Protein AF-0000000067173883 (afdb_homodimer)

Sequence (338 aa):
MTTASGGQRDAGARIRPVVLTHAADLFAERGPAATSLRDVAERSGVNAGLIFRHIGNKEALVAAVLDFLADELVTARGTDAPEEVIEAHVERSWKVIARALLDGYDVGALQHRFPVVEELVEAARQRHQDDHAARAATADAIALQLGWRLFGPFLRAATGLDDNHPPADMTTASGGQRDAGARIRPVVLTHAADLFAERGPAATSLRDVAERSGVNAGLIFRHIGNKEALVAAVLDFLADELVTARGTDAPEEVIEAHVERSWKVIARALLDGYDVGALQHRFPVVEELVEAARQRHQDDHAARAATADAIALQLGWRLFGPFLRAATGLDDNHPPAD

Organism: Mycolicibacterium smegmatis (strain ATCC 700084 / mc(2)155) (NCBI:txid246196)

Solvent-accessible surface area (backbone atoms only — not comparable to full-atom values): 17576 Å² total; per-residue (Å²): 126,68,62,60,56,53,51,52,50,49,51,34,63,65,44,44,63,53,41,38,53,44,36,43,52,46,21,40,65,63,12,52,83,74,46,50,65,60,55,36,15,65,75,48,76,44,57,46,68,55,45,39,73,60,61,32,56,70,68,44,42,53,22,51,31,48,35,51,44,46,49,50,45,52,48,35,65,74,65,69,48,55,65,69,56,45,49,51,46,49,51,48,42,54,39,29,51,50,31,31,40,66,62,66,48,58,55,39,77,48,33,86,60,42,63,68,50,44,52,48,30,57,56,31,41,77,75,32,93,44,64,68,55,11,25,49,50,42,35,50,53,50,20,28,52,51,12,39,70,65,42,33,62,41,37,28,45,44,47,60,67,44,82,79,65,69,73,79,125,127,68,62,62,57,52,48,51,49,48,52,33,63,65,44,44,63,54,40,38,53,44,38,42,51,45,21,39,64,63,14,52,83,74,48,49,66,60,55,36,14,64,74,46,74,43,57,45,67,56,45,38,73,60,60,34,56,71,68,45,42,53,22,50,28,49,35,49,44,45,49,52,43,51,49,33,64,73,65,68,48,54,65,70,56,46,50,50,46,49,53,46,40,53,40,29,50,51,31,31,40,67,61,67,47,59,56,37,78,48,34,85,59,41,64,68,50,43,52,47,30,56,57,32,39,75,76,30,92,44,64,68,57,11,26,51,50,42,34,49,52,50,18,29,51,51,13,39,71,66,42,34,61,42,37,28,45,43,48,58,67,42,83,78,63,69,74,79,125

Radius of gyration: 23.08 Å; Cα contacts (8 Å, |Δi|>4): 412; chains: 2; bounding box: 53×82×49 Å

Foldseek 3Di:
DVVVVVVLQVVLVVQLVLLLVQVLVVCLVQRLVPAALVNSCVRSVHDSVSCCVNQRHSLSSLLSSLQVLLVVLVVCVVVVHDPVSNVVSVSSNLSSVVRHVVVPHPNVVSHDDNPVLVVQLVVQVVVDVDSVVSNVVSVVVVVVVSCCVVCVVVVCVVVVVPVPDPPPD/DVVVVVVLQVVLVVQLVLLLVQVLVVCLVQRLVPAALVNSCVRSVHDSVSCCVNQRHSLSSLLSSLQVLLVVLVVCVVVVHDPVSNVVSVSSNLSSVVRHVVVPHPNVVSHDDNPVLVVQLVVQVVVDVDSVVSNVVSVVVVVVVSCCVVCVVVVCVVVVVPVPDPPPD

pLDDT: mean 91.28, std 13.85, range [33.22, 98.75]

Secondary structure (DSSP, 8-state):
--HHHHHHHHHHHHHHHHHHHHHHHHHHHH-STT--HHHHHHHHT--HHHHHHHT-SHHHHHHHHHHHHHHHHHHHHHTT--HHHHHHHHHHHHHHHHHHHHTT--HHHH----HHHHHHHHHHHTT-S-HHHHHHHHHHHHHHHHHHHHHHHHHHHHHT-STTS----/--HHHHHHHHHHHHHHHHHHHHHHHHHHHH-STT--HHHHHHHHT--HHHHHHHT-SHHHHHHHHHHHHHHHHHHHHHTT--HHHHHHHHHHHHHHHHHHHHTT--HHHH----HHHHHHHHHHHTT-S-HHHHHHHHHHHHHHHHHHHHHHHHHHHHHT-STTS----

Structure (mmCIF, N/CA/C/O backbone):
data_AF-0000000067173883-model_v1
#
loop_
_entity.id
_entity.type
_entity.pdbx_description
1 polymer 'HTH-type transcriptional regulator'
#
loop_
_atom_site.group_PDB
_atom_site.id
_atom_site.type_symbol
_atom_site.label_atom_id
_atom_site.label_alt_id
_atom_site.label_comp_id
_atom_site.label_asym_id
_atom_site.label_entity_id
_atom_site.label_seq_id
_atom_site.pdbx_PDB_ins_code
_atom_site.Cartn_x
_atom_site.Cartn_y
_atom_site.Cartn_z
_atom_site.occupancy
_atom_site.B_iso_or_equiv
_atom_site.auth_seq_id
_atom_site.auth_comp_id
_atom_site.auth_asym_id
_atom_site.auth_atom_id
_atom_site.pdbx_PDB_model_num
ATOM 1 N N . MET A 1 1 ? -22 40.406 12.883 1 43.41 1 MET A N 1
ATOM 2 C CA . MET A 1 1 ? -21.719 39.531 11.742 1 43.41 1 MET A CA 1
ATOM 3 C C . MET A 1 1 ? -20.391 38.812 11.93 1 43.41 1 MET A C 1
ATOM 5 O O . MET A 1 1 ? -20.109 37.844 11.219 1 43.41 1 MET A O 1
ATOM 9 N N . THR A 1 2 ? -19.391 39.312 12.641 1 52.44 2 THR A N 1
ATOM 10 C CA . THR A 1 2 ? -18.016 38.906 12.898 1 52.44 2 THR A CA 1
ATOM 11 C C . THR A 1 2 ? -17.969 37.75 13.898 1 52.44 2 THR A C 1
ATOM 13 O O . THR A 1 2 ? -16.984 37.031 13.969 1 52.44 2 THR A O 1
ATOM 16 N N . THR A 1 3 ? -19.016 37.75 14.773 1 51.59 3 THR A N 1
ATOM 17 C CA . THR A 1 3 ? -19.016 36.781 15.891 1 51.59 3 THR A CA 1
ATOM 18 C C . THR A 1 3 ? -19.188 35.375 15.383 1 51.59 3 THR A C 1
ATOM 20 O O . THR A 1 3 ? -18.734 34.406 16.016 1 51.59 3 THR A O 1
ATOM 23 N N . ALA A 1 4 ? -20.031 35.344 14.344 1 52.59 4 ALA A N 1
ATOM 24 C CA . ALA A 1 4 ? -20.297 34.031 13.75 1 52.59 4 ALA A CA 1
ATOM 25 C C . ALA A 1 4 ? -19.016 33.406 13.234 1 52.59 4 ALA A C 1
ATOM 27 O O . ALA A 1 4 ? -18.828 32.188 13.336 1 52.59 4 ALA A O 1
ATOM 28 N N . SER A 1 5 ? -18.156 34.219 12.742 1 58.28 5 SER A N 1
ATOM 29 C CA . SER A 1 5 ? -16.906 33.719 12.195 1 58.28 5 SER A CA 1
ATOM 30 C C . SER A 1 5 ? -16.016 33.125 13.289 1 58.28 5 SER A C 1
ATOM 32 O O . SER A 1 5 ? -15.367 32.125 13.078 1 58.28 5 SER A O 1
ATOM 34 N N . GLY A 1 6 ? -15.969 33.75 14.453 1 57.78 6 GLY A N 1
ATOM 35 C CA . GLY A 1 6 ? -15.188 33.281 15.586 1 57.78 6 GLY A CA 1
ATOM 36 C C . GLY A 1 6 ? -15.703 31.953 16.156 1 57.78 6 GLY A C 1
ATOM 37 O O . GLY A 1 6 ? -14.914 31.078 16.516 1 57.78 6 GLY A O 1
ATOM 38 N N . GLY A 1 7 ? -16.891 31.875 16.266 1 55.47 7 GLY A N 1
ATOM 39 C CA . GLY A 1 7 ? -17.531 30.672 16.781 1 55.47 7 GLY A CA 1
ATOM 40 C C . GLY A 1 7 ? -17.312 29.453 15.906 1 55.47 7 GLY A C 1
ATOM 41 O O . GLY A 1 7 ? -17.047 28.359 16.406 1 55.47 7 GLY A O 1
ATOM 42 N N . GLN A 1 8 ? -17.516 29.719 14.633 1 62.31 8 GLN A N 1
ATOM 43 C CA . GLN A 1 8 ? -17.297 28.641 13.68 1 62.31 8 GLN A CA 1
ATOM 44 C C . GLN A 1 8 ? -15.852 28.172 13.695 1 62.31 8 GLN A C 1
ATOM 46 O O . GLN A 1 8 ? -15.586 26.969 13.617 1 62.31 8 GLN A O 1
ATOM 51 N N . ARG A 1 9 ? -15.031 29.172 13.789 1 69.31 9 ARG A N 1
ATOM 52 C CA . ARG A 1 9 ? -13.609 28.828 13.867 1 69.31 9 ARG A CA 1
ATOM 53 C C . ARG A 1 9 ? -13.312 28.047 15.148 1 69.31 9 ARG A C 1
ATOM 55 O O . ARG A 1 9 ? -12.508 27.109 15.133 1 69.31 9 ARG A O 1
ATOM 62 N N . ASP A 1 10 ? -13.93 28.469 16.156 1 72.94 10 ASP A N 1
ATOM 63 C CA . ASP A 1 10 ? -13.734 27.812 17.438 1 72.94 10 ASP A CA 1
ATOM 64 C C . ASP A 1 10 ? -14.273 26.375 17.406 1 72.94 10 ASP A C 1
ATOM 66 O O . ASP A 1 10 ? -13.625 25.453 17.906 1 72.94 10 ASP A O 1
ATOM 70 N N . ALA A 1 11 ? -15.422 26.25 16.766 1 72.12 11 ALA A N 1
ATOM 71 C CA . ALA A 1 11 ? -16.016 24.922 16.656 1 72.12 11 ALA A CA 1
ATOM 72 C C . ALA A 1 11 ? -15.141 24 15.805 1 72.12 11 ALA A C 1
ATOM 74 O O . ALA A 1 11 ? -14.93 22.828 16.156 1 72.12 11 ALA A O 1
ATOM 75 N N . GLY A 1 12 ? -14.609 24.562 14.766 1 80.44 12 GLY A N 1
ATOM 76 C CA . GLY A 1 12 ? -13.688 23.828 13.922 1 80.44 12 GLY A CA 1
ATOM 77 C C . GLY A 1 12 ? -12.422 23.391 14.641 1 80.44 12 GLY A C 1
ATOM 78 O O . GLY A 1 12 ? -12 22.234 14.531 1 80.44 12 GLY A O 1
ATOM 79 N N . ALA A 1 13 ? -11.977 24.344 15.422 1 84.5 13 ALA A N 1
ATOM 80 C CA . ALA A 1 13 ? -10.758 24.078 16.188 1 84.5 13 ALA A CA 1
ATOM 81 C C . ALA A 1 13 ? -11 23.016 17.25 1 84.5 13 ALA A C 1
ATOM 83 O O . ALA A 1 13 ? -10.102 22.219 17.547 1 84.5 13 ALA A O 1
ATOM 84 N N . ARG A 1 14 ? -12.18 22.922 17.734 1 84.5 14 ARG A N 1
ATOM 85 C CA . ARG A 1 14 ? -12.516 21.984 18.797 1 84.5 14 ARG A CA 1
ATOM 86 C C . ARG A 1 14 ? -12.672 20.562 18.234 1 84.5 14 ARG A C 1
ATOM 88 O O . ARG A 1 14 ? -12.219 19.594 18.859 1 84.5 14 ARG A O 1
ATOM 95 N N . ILE A 1 15 ? -13.211 20.516 17.047 1 89.62 15 ILE A N 1
ATOM 96 C CA . ILE A 1 15 ? -13.562 19.156 16.609 1 89.62 15 ILE A CA 1
ATOM 97 C C . ILE A 1 15 ? -12.43 18.578 15.766 1 89.62 15 ILE A C 1
ATOM 99 O O . ILE A 1 15 ? -12.328 17.359 15.594 1 89.62 15 ILE A O 1
ATOM 103 N N . ARG A 1 16 ? -11.578 19.328 15.195 1 93.81 16 ARG A N 1
ATOM 104 C CA . ARG A 1 16 ? -10.594 18.906 14.203 1 93.81 16 ARG A CA 1
ATOM 105 C C . ARG A 1 16 ? -9.688 17.812 14.758 1 93.81 16 ARG A C 1
ATOM 107 O O . ARG A 1 16 ? -9.508 16.766 14.125 1 93.81 16 ARG A O 1
ATOM 114 N N . PRO A 1 17 ? -9.156 17.984 16 1 93.62 17 PRO A N 1
ATOM 115 C CA . PRO A 1 17 ? -8.25 16.953 16.484 1 93.62 17 PRO A CA 1
ATOM 116 C C . PRO A 1 17 ? -8.93 15.586 16.625 1 93.62 17 PRO A C 1
ATOM 118 O O . PRO A 1 17 ? -8.352 14.562 16.234 1 93.62 17 PRO A O 1
ATOM 121 N N . VAL A 1 18 ? -10.125 15.594 17.078 1 95.62 18 VAL A N 1
ATOM 122 C CA . VAL A 1 18 ? -10.844 14.344 17.312 1 95.62 18 VAL A CA 1
ATOM 123 C C . VAL A 1 18 ? -11.203 13.711 15.961 1 95.62 18 VAL A C 1
ATOM 125 O O . VAL A 1 18 ? -11.031 12.5 15.773 1 95.62 18 VAL A O 1
ATOM 128 N N . VAL A 1 19 ? -11.656 14.492 15.039 1 97.69 19 VAL A N 1
ATOM 129 C CA . VAL A 1 19 ? -12.07 14.008 13.727 1 97.69 19 VAL A CA 1
ATOM 130 C C . VAL A 1 19 ? -10.859 13.484 12.961 1 97.69 19 VAL A C 1
ATOM 132 O O . VAL A 1 19 ? -10.906 12.391 12.398 1 97.69 19 VAL A O 1
ATOM 135 N N . LEU A 1 20 ? -9.781 14.227 13.023 1 98.31 20 LEU A N 1
ATOM 136 C CA . LEU A 1 20 ? -8.602 13.852 12.258 1 98.31 20 LEU A CA 1
ATOM 137 C C . LEU A 1 20 ? -7.957 12.594 12.82 1 98.31 20 LEU A C 1
ATOM 139 O O . LEU A 1 20 ? -7.449 11.758 12.07 1 98.31 20 LEU A O 1
ATOM 143 N N . THR A 1 21 ? -7.996 12.445 14.148 1 97.94 21 THR A N 1
ATOM 144 C CA . THR A 1 21 ? -7.465 11.242 14.781 1 97.94 21 THR A CA 1
ATOM 145 C C . THR A 1 21 ? -8.242 10.016 14.336 1 97.94 21 THR A C 1
ATOM 147 O O . THR A 1 21 ? -7.652 9.016 13.906 1 97.94 21 THR A O 1
ATOM 150 N N . HIS A 1 22 ? -9.531 10.086 14.352 1 98.38 22 HIS A N 1
ATOM 151 C CA . HIS A 1 22 ? -10.367 8.945 13.992 1 98.38 22 HIS A CA 1
ATOM 152 C C . HIS A 1 22 ? -10.328 8.688 12.492 1 98.38 22 HIS A C 1
ATOM 154 O O . HIS A 1 22 ? -10.352 7.535 12.055 1 98.38 22 HIS A O 1
ATOM 160 N N . ALA A 1 23 ? -10.312 9.758 11.711 1 98.75 23 ALA A N 1
ATOM 161 C CA . ALA A 1 23 ? -10.172 9.594 10.266 1 98.75 23 ALA A CA 1
ATOM 162 C C . ALA A 1 23 ? -8.867 8.883 9.922 1 98.75 23 ALA A C 1
ATOM 164 O O . ALA A 1 23 ? -8.844 7.98 9.078 1 98.75 23 ALA A O 1
ATOM 165 N N . ALA A 1 24 ? -7.789 9.312 10.617 1 98.69 24 ALA A N 1
ATOM 166 C CA . ALA A 1 24 ? -6.488 8.68 10.398 1 98.69 24 ALA A CA 1
ATOM 167 C C . ALA A 1 24 ? -6.547 7.184 10.695 1 98.69 24 ALA A C 1
ATOM 169 O O . ALA A 1 24 ? -6 6.371 9.945 1 98.69 24 ALA A O 1
ATOM 170 N N . ASP A 1 25 ? -7.219 6.863 11.758 1 98.5 25 ASP A N 1
ATOM 171 C CA . ASP A 1 25 ? -7.359 5.461 12.141 1 98.5 25 ASP A CA 1
ATOM 172 C C . ASP A 1 25 ? -8.125 4.676 11.07 1 98.5 25 ASP A C 1
ATOM 174 O O . ASP A 1 25 ? -7.707 3.582 10.68 1 98.5 25 ASP A O 1
ATOM 178 N N . LEU A 1 26 ? -9.18 5.246 10.594 1 98.56 26 LEU A N 1
ATOM 179 C CA . LEU A 1 26 ? -10 4.598 9.578 1 98.56 26 LEU A CA 1
ATOM 180 C C . LEU A 1 26 ? -9.242 4.484 8.258 1 98.56 26 LEU A C 1
ATOM 182 O O . LEU A 1 26 ? -9.289 3.445 7.598 1 98.56 26 LEU A O 1
ATOM 186 N N . PHE A 1 27 ? -8.531 5.574 7.887 1 98.75 27 PHE A N 1
ATOM 187 C CA . PHE A 1 27 ? -7.75 5.562 6.656 1 98.75 27 PHE A CA 1
ATOM 188 C C . PHE A 1 27 ? -6.633 4.527 6.734 1 98.75 27 PHE A C 1
ATOM 190 O O . PHE A 1 27 ? -6.316 3.875 5.738 1 98.75 27 PHE A O 1
ATOM 197 N N . ALA A 1 28 ? -6.047 4.375 7.934 1 98.56 28 ALA A N 1
ATOM 198 C CA . ALA A 1 28 ? -4.988 3.383 8.109 1 98.56 28 ALA A CA 1
ATOM 199 C C . ALA A 1 28 ? -5.551 1.965 8.016 1 98.56 28 ALA A C 1
ATOM 201 O O . ALA A 1 28 ? -4.883 1.059 7.516 1 98.56 28 ALA A O 1
ATOM 202 N N . GLU A 1 29 ? -6.75 1.799 8.43 1 97.38 29 GLU A N 1
ATOM 203 C CA . GLU A 1 29 ? -7.371 0.481 8.5 1 97.38 29 GLU A CA 1
ATOM 204 C C . GLU A 1 29 ? -7.891 0.044 7.133 1 97.38 29 GLU A C 1
ATOM 206 O O . GLU A 1 29 ? -7.633 -1.079 6.695 1 97.38 29 GLU A O 1
ATOM 211 N N . ARG A 1 30 ? -8.57 0.949 6.391 1 96.69 30 ARG A N 1
ATOM 212 C CA . ARG A 1 30 ? -9.258 0.447 5.207 1 96.69 30 ARG A CA 1
ATOM 213 C C . ARG A 1 30 ? -9.055 1.382 4.02 1 96.69 30 ARG A C 1
ATOM 215 O O . ARG A 1 30 ? -9.453 1.062 2.895 1 96.69 30 ARG A O 1
ATOM 222 N N . GLY A 1 31 ? -8.344 2.496 4.246 1 98.38 31 GLY A N 1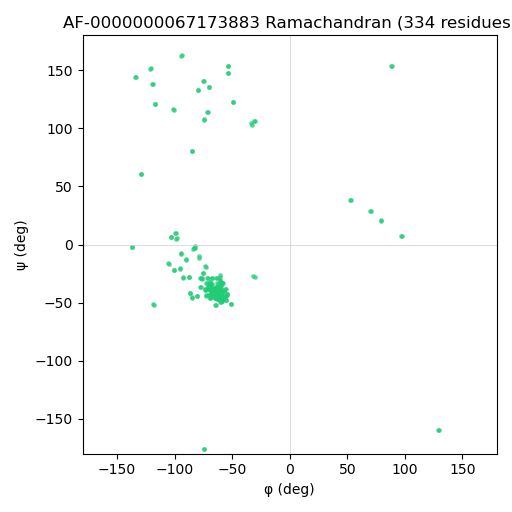
ATOM 223 C CA . GLY A 1 31 ? -8.094 3.424 3.152 1 98.38 31 GLY A CA 1
ATOM 224 C C . GLY A 1 31 ? -9.188 4.465 2.994 1 98.38 31 GLY A C 1
ATOM 225 O O . GLY A 1 31 ? -10.328 4.246 3.41 1 98.38 31 GLY A O 1
ATOM 226 N N . PRO A 1 32 ? -8.883 5.629 2.455 1 98.5 32 PRO A N 1
ATOM 227 C CA . PRO A 1 32 ? -9.867 6.691 2.264 1 98.5 32 PRO A CA 1
ATOM 228 C C . PRO A 1 32 ? -11.023 6.27 1.361 1 98.5 32 PRO A C 1
ATOM 230 O O . PRO A 1 32 ? -12.172 6.668 1.59 1 98.5 32 PRO A O 1
ATOM 233 N N . ALA A 1 33 ? -10.711 5.516 0.336 1 97.62 33 ALA A N 1
ATOM 234 C CA . ALA A 1 33 ? -11.758 5.125 -0.605 1 97.62 33 ALA A CA 1
ATOM 235 C C . ALA A 1 33 ? -12.844 4.316 0.09 1 97.62 33 ALA A C 1
ATOM 237 O O . ALA A 1 33 ? -14.023 4.43 -0.25 1 97.62 33 ALA A O 1
ATOM 238 N N . ALA A 1 34 ? -12.484 3.594 1.102 1 97.44 34 ALA A N 1
ATOM 239 C CA . ALA A 1 34 ? -13.422 2.715 1.792 1 97.44 34 ALA A CA 1
ATOM 240 C C . ALA A 1 34 ? -13.969 3.375 3.057 1 97.44 34 ALA A C 1
ATOM 242 O O . ALA A 1 34 ? -14.586 2.713 3.893 1 97.44 34 ALA A O 1
ATOM 243 N N . THR A 1 35 ? -13.625 4.602 3.283 1 98.06 35 THR A N 1
ATOM 244 C CA . THR A 1 35 ? -14.078 5.352 4.449 1 98.06 35 THR A CA 1
ATOM 245 C C . THR A 1 35 ? -14.922 6.551 4.031 1 98.06 35 THR A C 1
ATOM 247 O O . THR A 1 35 ? -14.453 7.422 3.295 1 98.06 35 THR A O 1
ATOM 250 N N . SER A 1 36 ? -16.125 6.613 4.477 1 97 36 SER A N 1
ATOM 251 C CA . SER A 1 36 ? -17 7.734 4.148 1 97 36 SER A CA 1
ATOM 252 C C . SER A 1 36 ? -16.938 8.812 5.223 1 97 36 SER A C 1
ATOM 254 O O . SER A 1 36 ? -16.453 8.57 6.328 1 97 36 SER A O 1
ATOM 256 N N . LEU A 1 37 ? -17.422 10.016 4.84 1 97.06 37 LEU A N 1
ATOM 257 C CA . LEU A 1 37 ? -17.547 11.062 5.848 1 97.06 37 LEU A CA 1
ATOM 258 C C . LEU A 1 37 ? -18.484 10.617 6.973 1 97.06 37 LEU A C 1
ATOM 260 O O . LEU A 1 37 ? -18.281 10.977 8.133 1 97.06 37 LEU A O 1
ATOM 264 N N . ARG A 1 38 ? -19.484 9.812 6.656 1 97.5 38 ARG A N 1
ATOM 265 C CA . ARG A 1 38 ? -20.391 9.273 7.656 1 97.5 38 ARG A CA 1
ATOM 266 C C . ARG A 1 38 ? -19.672 8.336 8.617 1 97.5 38 ARG A C 1
ATOM 268 O O . ARG A 1 38 ? -19.906 8.367 9.82 1 97.5 38 ARG A O 1
ATOM 275 N N . ASP A 1 39 ? -18.812 7.473 8.102 1 98.06 39 ASP A N 1
ATOM 276 C CA . ASP A 1 39 ? -18 6.59 8.938 1 98.06 39 ASP A CA 1
ATOM 277 C C . ASP A 1 39 ? -17.188 7.387 9.961 1 98.06 39 ASP A C 1
ATOM 279 O O . ASP A 1 39 ? -17.172 7.039 11.141 1 98.06 39 ASP A O 1
ATOM 283 N N . VAL A 1 40 ? -16.5 8.469 9.453 1 98.44 40 VAL A N 1
ATOM 284 C CA . VAL A 1 40 ? -15.656 9.297 10.305 1 98.44 40 VAL A CA 1
ATOM 285 C C . VAL A 1 40 ? -16.5 10 11.352 1 98.44 40 VAL A C 1
ATOM 287 O O . VAL A 1 40 ? -16.125 10.078 12.523 1 98.44 40 VAL A O 1
ATOM 290 N N . ALA A 1 41 ? -17.641 10.492 10.945 1 98.06 41 ALA A N 1
ATOM 291 C CA . ALA A 1 41 ? -18.578 11.172 11.852 1 98.06 41 ALA A CA 1
ATOM 292 C C . ALA A 1 41 ? -19.031 10.242 12.969 1 98.06 41 ALA A C 1
ATOM 294 O O . ALA A 1 41 ? -18.969 10.602 14.148 1 98.06 41 ALA A O 1
ATOM 295 N N . GLU A 1 42 ? -19.453 9.055 12.602 1 98.19 42 GLU A N 1
ATOM 296 C CA . GLU A 1 42 ? -19.922 8.07 13.57 1 98.19 42 GLU A CA 1
ATOM 297 C C . GLU A 1 42 ? -18.828 7.707 14.562 1 98.19 42 GLU A C 1
ATOM 299 O O . GLU A 1 42 ? -19.062 7.672 15.773 1 98.19 42 GLU A O 1
ATOM 304 N N . ARG A 1 43 ? -17.656 7.547 14.109 1 97.44 43 ARG A N 1
ATOM 305 C CA . ARG A 1 43 ? -16.547 7.148 14.961 1 97.44 43 ARG A CA 1
ATOM 306 C C . ARG A 1 43 ? -16.125 8.297 15.875 1 97.44 43 ARG A C 1
ATOM 308 O O . ARG A 1 43 ? -15.695 8.062 17.016 1 97.44 43 ARG A O 1
ATOM 315 N N . SER A 1 44 ? -16.266 9.508 15.359 1 97.31 44 SER A N 1
ATOM 316 C CA . SER A 1 44 ? -15.773 10.68 16.078 1 97.31 44 SER A CA 1
ATOM 317 C C . SER A 1 44 ? -16.859 11.25 17 1 97.31 44 SER A C 1
ATOM 319 O O . SER A 1 44 ? -16.578 12.125 17.828 1 97.31 44 SER A O 1
ATOM 321 N N . GLY A 1 45 ? -18.078 10.812 16.828 1 96.75 45 GLY A N 1
ATOM 322 C CA . GLY A 1 45 ? -19.188 11.398 17.578 1 96.75 45 GLY A CA 1
ATOM 323 C C . GLY A 1 45 ? -19.516 12.812 17.141 1 96.75 45 GLY A C 1
ATOM 324 O O . GLY A 1 45 ? -19.844 13.664 17.969 1 96.75 45 GLY A O 1
ATOM 325 N N . VAL A 1 46 ? -19.266 13.094 15.922 1 9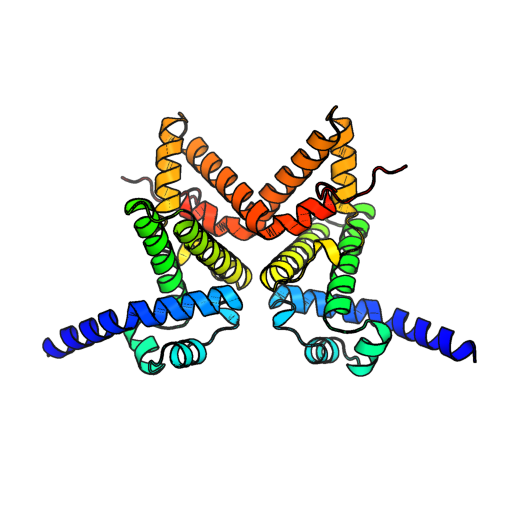5.06 46 VAL A N 1
ATOM 326 C CA . VAL A 1 46 ? -19.531 14.406 15.344 1 95.06 46 VAL A CA 1
ATOM 327 C C . VAL A 1 46 ? -20.5 14.281 14.172 1 95.06 46 VAL A C 1
ATOM 329 O O . VAL A 1 46 ? -20.578 13.227 13.531 1 95.06 46 VAL A O 1
ATOM 332 N N . ASN A 1 47 ? -21.203 15.312 13.969 1 93.5 47 ASN A N 1
ATOM 333 C CA . ASN A 1 47 ? -22.109 15.367 12.828 1 93.5 47 ASN A CA 1
ATOM 334 C C . ASN A 1 47 ? -21.359 15.469 11.508 1 93.5 47 ASN A C 1
ATOM 336 O O . ASN A 1 47 ? -20.422 16.266 11.391 1 93.5 47 ASN A O 1
ATOM 340 N N . ALA A 1 48 ? -21.828 14.656 10.523 1 95.12 48 ALA A N 1
ATOM 341 C CA . ALA A 1 48 ? -21.172 14.656 9.227 1 95.12 48 ALA A CA 1
ATOM 342 C C . ALA A 1 48 ? -21.25 16.031 8.578 1 95.12 48 ALA A C 1
ATOM 344 O O . ALA A 1 48 ? -20.312 16.453 7.879 1 95.12 48 ALA A O 1
ATOM 345 N N . GLY A 1 49 ? -22.297 16.656 8.766 1 95 49 GLY A N 1
ATOM 346 C CA . GLY A 1 49 ? -22.438 18 8.242 1 95 49 GLY A CA 1
ATOM 347 C C . GLY A 1 49 ? -21.438 18.984 8.82 1 95 49 GLY A C 1
ATOM 348 O O . GLY A 1 49 ? -20.938 19.859 8.109 1 95 49 GLY A O 1
ATOM 349 N N . LEU A 1 50 ? -21.141 18.859 10.039 1 93.88 50 LEU A N 1
ATOM 350 C CA . LEU A 1 50 ? -20.141 19.703 10.695 1 93.88 50 LEU A CA 1
ATOM 351 C C . LEU A 1 50 ? -18.75 19.438 10.148 1 93.88 50 LEU A C 1
ATOM 353 O O . LEU A 1 50 ? -17.953 20.359 9.969 1 93.88 50 LEU A O 1
ATOM 357 N N . ILE A 1 51 ? -18.469 18.141 9.867 1 95.94 51 ILE A N 1
ATOM 358 C CA . ILE A 1 51 ? -17.172 17.781 9.273 1 95.94 51 ILE A CA 1
ATOM 359 C C . ILE A 1 51 ? -17.031 18.453 7.91 1 95.94 51 ILE A C 1
ATOM 361 O O . ILE A 1 51 ? -16 19.062 7.609 1 95.94 51 ILE A O 1
ATOM 365 N N . PHE A 1 52 ? -18.094 18.328 7.152 1 95.38 52 PHE A N 1
ATOM 366 C CA . PHE A 1 52 ? -18.078 18.938 5.824 1 95.38 52 PHE A CA 1
ATOM 367 C C . PHE A 1 52 ? -17.859 20.438 5.918 1 95.38 52 PHE A C 1
ATOM 369 O O . PHE A 1 52 ? -17.078 21.016 5.156 1 95.38 52 PHE A O 1
ATOM 376 N N . ARG A 1 53 ? -18.484 21.078 6.867 1 94.81 53 ARG A N 1
ATOM 377 C CA . ARG A 1 53 ? -18.422 22.531 7.02 1 94.81 53 ARG A CA 1
ATOM 378 C C . ARG A 1 53 ? -17.047 22.969 7.488 1 94.81 53 ARG A C 1
ATOM 380 O O . ARG A 1 53 ? -16.5 23.953 6.984 1 94.81 53 ARG A O 1
ATOM 387 N N . HIS A 1 54 ? -16.453 22.219 8.352 1 95 54 HIS A N 1
ATOM 388 C CA . HIS A 1 54 ? -15.258 22.703 9.023 1 95 54 HIS A CA 1
ATOM 389 C C . HIS A 1 54 ? -14 22.109 8.398 1 95 54 HIS A C 1
ATOM 391 O O . HIS A 1 54 ? -12.906 22.672 8.547 1 95 54 HIS A O 1
ATOM 397 N N . ILE A 1 55 ? -14.094 21.031 7.746 1 96.19 55 ILE A N 1
ATOM 398 C CA . ILE A 1 55 ? -12.938 20.375 7.141 1 96.19 55 ILE A CA 1
ATOM 399 C C . ILE A 1 55 ? -13.125 20.297 5.629 1 96.19 55 ILE A C 1
ATOM 401 O O . ILE A 1 55 ? -12.258 20.75 4.871 1 96.19 55 ILE A O 1
ATOM 405 N N . GLY A 1 56 ? -14.25 19.797 5.18 1 96.19 56 GLY A N 1
ATOM 406 C CA . GLY A 1 56 ? -14.539 19.781 3.756 1 96.19 56 GLY A CA 1
ATOM 407 C C . GLY A 1 56 ? -14.953 18.422 3.238 1 96.19 56 GLY A C 1
ATOM 408 O O . GLY A 1 56 ? -15.516 17.609 3.982 1 96.19 56 GLY A O 1
ATOM 409 N N . ASN A 1 57 ? -14.812 18.281 1.961 1 96.81 57 ASN A N 1
ATOM 410 C CA . ASN A 1 57 ? -15.141 17.016 1.313 1 96.81 57 ASN A CA 1
ATOM 411 C C . ASN A 1 57 ? -14.086 15.953 1.597 1 96.81 57 ASN A C 1
ATOM 413 O O . ASN A 1 57 ? -13.18 16.172 2.406 1 96.81 57 ASN A O 1
ATOM 417 N N . LYS A 1 58 ? -14.211 14.82 1.021 1 97.56 58 LYS A N 1
ATOM 418 C CA . LYS A 1 58 ? -13.32 13.688 1.268 1 97.56 58 LYS A CA 1
ATOM 419 C C . LYS A 1 58 ? -11.867 14.055 0.972 1 97.56 58 LYS A C 1
ATOM 421 O O . LYS A 1 58 ? -10.969 13.75 1.759 1 97.56 58 LYS A O 1
ATOM 426 N N . GLU A 1 59 ? -11.648 14.711 -0.114 1 97.88 59 GLU A N 1
ATOM 427 C CA . GLU A 1 59 ? -10.289 15.078 -0.504 1 97.88 59 GLU A CA 1
ATOM 428 C C . GLU A 1 59 ? -9.664 16.031 0.506 1 97.88 59 GLU A C 1
ATOM 430 O O . GLU A 1 59 ? -8.5 15.883 0.87 1 97.88 59 GLU A O 1
ATOM 435 N N . ALA A 1 60 ? -10.406 17 0.94 1 97.69 60 ALA A N 1
ATOM 436 C CA . ALA A 1 60 ? -9.938 17.922 1.96 1 97.69 60 ALA A CA 1
ATOM 437 C C . ALA A 1 60 ? -9.633 17.203 3.268 1 97.69 60 ALA A C 1
ATOM 439 O O . ALA A 1 60 ? -8.672 17.547 3.961 1 97.69 60 ALA A O 1
ATOM 440 N N . LEU A 1 61 ? -10.477 16.25 3.584 1 98.19 61 LEU A N 1
ATOM 441 C CA . LEU A 1 61 ? -10.25 15.469 4.797 1 98.19 61 LEU A CA 1
ATOM 442 C C . LEU A 1 61 ? -8.961 14.656 4.688 1 98.19 61 LEU A C 1
ATOM 444 O O . LEU A 1 61 ? -8.18 14.586 5.641 1 98.19 61 LEU A O 1
ATOM 448 N N . VAL A 1 62 ? -8.734 14.055 3.553 1 98.69 62 VAL A N 1
ATOM 449 C CA . VAL A 1 62 ? -7.504 13.289 3.34 1 98.69 62 VAL A CA 1
ATOM 450 C C . VAL A 1 62 ? -6.293 14.203 3.502 1 98.69 62 VAL A C 1
ATOM 452 O O . VAL A 1 62 ? -5.34 13.867 4.207 1 98.69 62 VAL A O 1
ATOM 455 N N . ALA A 1 63 ? -6.359 15.391 2.906 1 98.5 63 ALA A N 1
ATOM 456 C CA . ALA A 1 63 ? -5.27 16.359 3.016 1 98.5 63 ALA A CA 1
ATOM 457 C C . ALA A 1 63 ? -5.02 16.734 4.469 1 98.5 63 ALA A C 1
ATOM 459 O O . ALA A 1 63 ? -3.875 16.766 4.926 1 98.5 63 ALA A O 1
ATOM 460 N N . ALA A 1 64 ? -6.086 17.016 5.164 1 97.94 64 ALA A N 1
ATOM 461 C CA . ALA A 1 64 ? -5.988 17.422 6.562 1 97.94 64 ALA A CA 1
ATOM 462 C C . ALA A 1 64 ? -5.383 16.312 7.414 1 97.94 64 ALA A C 1
ATOM 464 O O . ALA A 1 64 ? -4.582 16.578 8.312 1 97.94 64 ALA A O 1
ATOM 465 N N . VAL A 1 65 ? -5.773 15.07 7.137 1 98.56 65 VAL A N 1
ATOM 466 C CA . VAL A 1 65 ? -5.25 13.93 7.887 1 98.56 65 VAL A CA 1
ATOM 467 C C . VAL A 1 65 ? -3.756 13.781 7.617 1 98.56 65 VAL A C 1
ATOM 469 O O . VAL A 1 65 ? -2.975 13.539 8.539 1 98.56 65 VAL A O 1
ATOM 472 N N . LEU A 1 66 ? -3.363 13.922 6.371 1 98.38 66 LEU A N 1
ATOM 473 C CA . LEU A 1 66 ? -1.953 13.805 6.016 1 98.38 66 LEU A CA 1
ATOM 474 C C . LEU A 1 66 ? -1.119 14.852 6.746 1 98.38 66 LEU A C 1
ATOM 476 O O . LEU A 1 66 ? -0.075 14.531 7.316 1 98.38 66 LEU A O 1
ATOM 480 N N . ASP A 1 67 ? -1.574 16.078 6.793 1 97.62 67 ASP A N 1
ATOM 481 C CA . ASP A 1 67 ? -0.875 17.141 7.496 1 97.62 67 ASP A CA 1
ATOM 482 C C . ASP A 1 67 ? -0.858 16.891 9 1 97.62 67 ASP A C 1
ATOM 484 O O . ASP A 1 67 ? 0.159 17.109 9.664 1 97.62 67 ASP A O 1
ATOM 488 N N . PHE A 1 68 ? -1.98 16.453 9.484 1 97.38 68 PHE A N 1
ATOM 489 C CA . PHE A 1 68 ? -2.123 16.156 10.898 1 97.38 68 PHE A CA 1
ATOM 490 C C . PHE A 1 68 ? -1.107 15.102 11.336 1 97.38 68 PHE A C 1
ATOM 492 O O . PHE A 1 68 ? -0.428 15.266 12.352 1 97.38 68 PHE A O 1
ATOM 499 N N . LEU A 1 69 ? -0.948 14.055 10.594 1 97.69 69 LEU A N 1
ATOM 500 C CA . LEU A 1 69 ? -0.03 12.969 10.914 1 97.69 69 LEU A CA 1
ATOM 501 C C . LEU A 1 69 ? 1.418 13.438 10.836 1 97.69 69 LEU A C 1
ATOM 503 O O . LEU A 1 69 ? 2.248 13.031 11.656 1 97.69 69 LEU A O 1
ATOM 507 N N . ALA A 1 70 ? 1.721 14.266 9.828 1 96.69 70 ALA A N 1
ATOM 508 C CA . ALA A 1 70 ? 3.062 14.836 9.734 1 96.69 70 ALA A CA 1
ATOM 509 C C . ALA A 1 70 ? 3.402 15.656 10.977 1 96.69 70 ALA A C 1
ATOM 511 O O . ALA A 1 70 ? 4.496 15.523 11.531 1 96.69 70 ALA A O 1
ATOM 512 N N . ASP A 1 71 ? 2.443 16.391 11.438 1 95.12 71 ASP A N 1
ATOM 513 C CA . ASP A 1 71 ? 2.625 17.219 12.625 1 95.12 71 ASP A CA 1
ATOM 514 C C . ASP A 1 71 ? 2.811 16.359 13.875 1 95.12 71 ASP A C 1
ATOM 516 O O . ASP A 1 71 ? 3.627 16.688 14.734 1 95.12 71 ASP A O 1
ATOM 520 N N . GLU A 1 72 ? 2.027 15.328 13.93 1 94.88 72 GLU A N 1
ATOM 521 C CA . GLU A 1 72 ? 2.143 14.422 15.07 1 94.88 72 GLU A CA 1
ATOM 522 C C . GLU A 1 72 ? 3.539 13.812 15.156 1 94.88 72 GLU A C 1
ATOM 524 O O . GLU A 1 72 ? 4.102 13.68 16.234 1 94.88 72 GLU A O 1
ATOM 529 N N . LEU A 1 73 ? 4.051 13.492 14.039 1 94.62 73 LEU A N 1
ATOM 530 C CA . LEU A 1 73 ? 5.371 12.867 14 1 94.62 73 LEU A CA 1
ATOM 531 C C . LEU A 1 73 ? 6.453 13.852 14.422 1 94.62 73 LEU A C 1
ATOM 533 O O . LEU A 1 73 ? 7.352 13.508 15.188 1 94.62 73 LEU A O 1
ATOM 537 N N . VAL A 1 74 ? 6.363 15.062 13.945 1 93.25 74 VAL A N 1
ATOM 538 C CA . VAL A 1 74 ? 7.324 16.109 14.305 1 93.25 74 VAL A CA 1
ATOM 539 C C . VAL A 1 74 ? 7.262 16.375 15.805 1 93.25 74 VAL A C 1
ATOM 541 O O . VAL A 1 74 ? 8.297 16.484 16.469 1 93.25 74 VAL A O 1
ATOM 544 N N . THR A 1 75 ? 6.051 16.422 16.312 1 94.19 75 THR A N 1
ATOM 545 C CA . THR A 1 75 ? 5.852 16.703 17.719 1 94.19 75 THR A CA 1
ATOM 546 C C . THR A 1 75 ? 6.441 15.578 18.578 1 94.19 75 THR A C 1
ATOM 548 O O . THR A 1 75 ? 7.141 15.844 19.562 1 94.19 75 THR A O 1
ATOM 551 N N . ALA A 1 76 ? 6.176 14.359 18.203 1 94.31 76 ALA A N 1
ATOM 552 C CA . ALA A 1 76 ? 6.676 13.211 18.953 1 94.31 76 ALA A CA 1
ATOM 553 C C . ALA A 1 76 ? 8.203 13.18 18.953 1 94.31 76 ALA A C 1
ATOM 555 O O . ALA A 1 76 ? 8.828 12.906 19.984 1 94.31 76 ALA A O 1
ATOM 556 N N . ARG A 1 77 ? 8.789 13.484 17.844 1 90.88 77 ARG A N 1
ATOM 557 C CA . ARG A 1 77 ? 10.25 13.484 17.719 1 90.88 77 ARG A CA 1
ATOM 558 C C . ARG A 1 77 ? 10.867 14.641 18.484 1 90.88 77 ARG A C 1
ATOM 560 O O . ARG A 1 77 ? 11.938 14.5 19.078 1 90.88 77 ARG A O 1
ATOM 567 N N . GLY A 1 78 ? 10.18 15.766 18.484 1 90.31 78 GLY A N 1
ATOM 568 C CA . GLY A 1 78 ? 10.68 16.969 19.141 1 90.31 78 GLY A CA 1
ATOM 569 C C . GLY A 1 78 ? 10.555 16.906 20.656 1 90.31 78 GLY A C 1
ATOM 570 O O . GLY A 1 78 ? 11.242 17.641 21.359 1 90.31 78 GLY A O 1
ATOM 571 N N . THR A 1 79 ? 9.641 16.125 21.203 1 90.88 79 THR A N 1
ATOM 572 C CA . THR A 1 79 ? 9.414 16.047 22.641 1 90.88 79 THR A CA 1
ATOM 573 C C . THR A 1 79 ? 10.109 14.828 23.234 1 90.88 79 THR A C 1
ATOM 575 O O . THR A 1 79 ? 9.914 14.5 24.406 1 90.88 79 THR A O 1
ATOM 578 N N . ASP A 1 80 ? 10.953 14.125 22.531 1 89.44 80 ASP A N 1
ATOM 579 C CA . ASP A 1 80 ? 11.688 12.93 22.938 1 89.44 80 ASP A CA 1
ATOM 580 C C . ASP A 1 80 ? 10.75 11.867 23.5 1 89.44 80 ASP A C 1
ATOM 582 O O . ASP A 1 80 ? 10.969 11.359 24.594 1 89.44 80 ASP A O 1
ATOM 586 N N . ALA A 1 81 ? 9.578 11.797 22.828 1 94 81 ALA A N 1
ATOM 587 C CA . ALA A 1 81 ? 8.656 10.719 23.188 1 94 81 ALA A CA 1
ATOM 588 C C . ALA A 1 81 ? 9.344 9.359 23.125 1 94 81 ALA A C 1
ATOM 590 O O . ALA A 1 81 ? 10.352 9.195 22.438 1 94 81 ALA A O 1
ATOM 591 N N . PRO A 1 82 ? 8.828 8.438 23.906 1 96.5 82 PRO A N 1
ATOM 592 C CA . PRO A 1 82 ? 9.375 7.078 23.812 1 96.5 82 PRO A CA 1
ATOM 593 C C . PRO A 1 82 ? 9.375 6.527 22.391 1 96.5 82 PRO A C 1
ATOM 595 O O . PRO A 1 82 ? 8.492 6.867 21.609 1 96.5 82 PRO A O 1
ATOM 598 N N . GLU A 1 83 ? 10.305 5.742 22.109 1 95.75 83 GLU A N 1
ATOM 599 C CA . GLU A 1 83 ? 10.477 5.176 20.766 1 95.75 83 GLU A CA 1
ATOM 600 C C . GLU A 1 83 ? 9.219 4.449 20.312 1 95.75 83 GLU A C 1
ATOM 602 O O . GLU A 1 83 ? 8.859 4.512 19.125 1 95.75 83 GLU A O 1
ATOM 607 N N . GLU A 1 84 ? 8.586 3.781 21.219 1 96.25 84 GLU A N 1
ATOM 608 C CA . GLU A 1 84 ? 7.379 3.029 20.875 1 96.25 84 GLU A CA 1
ATOM 609 C C . GLU A 1 84 ? 6.27 3.957 20.391 1 96.25 84 GLU A C 1
ATOM 611 O O . GLU A 1 84 ? 5.488 3.588 19.516 1 96.25 84 GLU A O 1
ATOM 616 N N . VAL A 1 85 ? 6.262 5.137 20.969 1 95.69 85 VAL A N 1
ATOM 617 C CA . VAL A 1 85 ? 5.258 6.125 20.578 1 95.69 85 VAL A CA 1
ATOM 618 C C . VAL A 1 85 ? 5.582 6.684 19.203 1 95.69 85 VAL A C 1
ATOM 620 O O . VAL A 1 85 ? 4.695 6.801 18.344 1 95.69 85 VAL A O 1
ATOM 623 N N . ILE A 1 86 ? 6.812 6.98 18.984 1 96 86 ILE A N 1
ATOM 624 C CA . ILE A 1 86 ? 7.254 7.496 17.688 1 96 86 ILE A CA 1
ATOM 625 C C . ILE A 1 86 ? 6.973 6.461 16.594 1 96 86 ILE A C 1
ATOM 627 O O . ILE A 1 86 ? 6.43 6.793 15.539 1 96 86 ILE A O 1
ATOM 631 N N . GLU A 1 87 ? 7.27 5.207 16.922 1 96.75 87 GLU A N 1
ATOM 632 C CA . GLU A 1 87 ? 7.062 4.133 15.953 1 96.75 87 GLU A CA 1
ATOM 633 C C . GLU A 1 87 ? 5.578 3.961 15.633 1 96.75 87 GLU A C 1
ATOM 635 O O . GLU A 1 87 ? 5.215 3.682 14.492 1 96.75 87 GLU A O 1
ATOM 640 N N . ALA A 1 88 ? 4.777 4.121 16.609 1 96.56 88 ALA A N 1
ATOM 641 C CA . ALA A 1 88 ? 3.338 4.023 16.375 1 96.56 88 ALA A CA 1
ATOM 642 C C . ALA A 1 88 ? 2.857 5.113 15.43 1 96.56 88 ALA A C 1
ATOM 644 O O . ALA A 1 88 ? 2.004 4.871 14.57 1 96.56 88 ALA A O 1
ATOM 645 N N . HIS A 1 89 ? 3.396 6.324 15.609 1 96.25 89 HIS A N 1
ATOM 646 C CA . HIS A 1 89 ? 3.055 7.43 14.719 1 96.25 89 HIS A CA 1
ATOM 647 C C . HIS A 1 89 ? 3.58 7.184 13.305 1 96.25 89 HIS A C 1
ATOM 649 O O . HIS A 1 89 ? 2.895 7.48 12.328 1 96.25 89 HIS A O 1
ATOM 655 N N . VAL A 1 90 ? 4.742 6.621 13.203 1 96.62 90 VAL A N 1
ATOM 656 C CA . VAL A 1 90 ? 5.328 6.293 11.914 1 96.62 90 VAL A CA 1
ATOM 657 C C . VAL A 1 90 ? 4.473 5.242 11.203 1 96.62 90 VAL A C 1
ATOM 659 O O . VAL A 1 90 ? 4.125 5.402 10.031 1 96.62 90 VAL A O 1
ATOM 662 N N . GLU A 1 91 ? 4.086 4.266 11.969 1 97.62 91 GLU A N 1
ATOM 663 C CA . GLU A 1 91 ? 3.291 3.17 11.414 1 97.62 91 GLU A CA 1
ATOM 664 C C . GLU A 1 91 ? 1.954 3.674 10.883 1 97.62 91 GLU A C 1
ATOM 666 O O . GLU A 1 91 ? 1.555 3.326 9.766 1 97.62 91 GLU A O 1
ATOM 671 N N . ARG A 1 92 ? 1.336 4.453 11.617 1 97.44 92 ARG A N 1
ATOM 672 C CA . ARG A 1 92 ? 0.056 5.016 11.195 1 97.44 92 ARG A CA 1
ATOM 673 C C . ARG A 1 92 ? 0.221 5.895 9.961 1 97.44 92 ARG A C 1
ATOM 675 O O . ARG A 1 92 ? -0.575 5.812 9.023 1 97.44 92 ARG A O 1
ATOM 682 N N . SER A 1 93 ? 1.244 6.676 10 1 97.81 93 SER A N 1
ATOM 683 C CA . SER A 1 93 ? 1.473 7.652 8.938 1 97.81 93 SER A CA 1
ATOM 684 C C . SER A 1 93 ? 1.734 6.965 7.602 1 97.81 93 SER A C 1
ATOM 686 O O . SER A 1 93 ? 1.068 7.258 6.605 1 97.81 93 SER A O 1
ATOM 688 N N . TRP A 1 94 ? 2.693 6.008 7.582 1 97.69 94 TRP A N 1
ATOM 689 C CA . TRP A 1 94 ? 3.033 5.438 6.281 1 97.69 94 TRP A CA 1
ATOM 690 C C . TRP A 1 94 ? 1.911 4.543 5.766 1 97.69 94 TRP A C 1
ATOM 692 O O . TRP A 1 94 ? 1.706 4.426 4.555 1 97.69 94 TRP A O 1
ATOM 702 N N . LYS A 1 95 ? 1.116 3.92 6.695 1 98.69 95 LYS A N 1
ATOM 703 C CA . LYS A 1 95 ? -0.029 3.129 6.254 1 98.69 95 LYS A CA 1
ATOM 704 C C . LYS A 1 95 ? -1.074 4.008 5.57 1 98.69 95 LYS A C 1
ATOM 706 O O . LYS A 1 95 ? -1.626 3.633 4.535 1 98.69 95 LYS A O 1
ATOM 711 N N . VAL A 1 96 ? -1.359 5.176 6.164 1 98.75 96 VAL A N 1
ATOM 712 C CA . VAL A 1 96 ? -2.328 6.09 5.57 1 98.75 96 VAL A CA 1
ATOM 713 C C . VAL A 1 96 ? -1.823 6.566 4.211 1 98.75 96 VAL A C 1
ATOM 715 O O . VAL A 1 96 ? -2.586 6.621 3.242 1 98.75 96 VAL A O 1
ATOM 718 N N . ILE A 1 97 ? -0.532 6.859 4.145 1 98.62 97 ILE A N 1
ATOM 719 C CA . ILE A 1 97 ? 0.05 7.328 2.891 1 98.62 97 ILE A CA 1
ATOM 720 C C . ILE A 1 97 ? -0.041 6.223 1.839 1 98.62 97 ILE A C 1
ATOM 722 O O . ILE A 1 97 ? -0.472 6.469 0.709 1 98.62 97 ILE A O 1
ATOM 726 N N . ALA A 1 98 ? 0.315 5.016 2.205 1 98.75 98 ALA A N 1
ATOM 727 C CA . ALA A 1 98 ? 0.263 3.877 1.29 1 98.75 98 ALA A CA 1
ATOM 728 C C . ALA A 1 98 ? -1.152 3.662 0.761 1 98.75 98 ALA A C 1
ATOM 730 O O . ALA A 1 98 ? -1.356 3.531 -0.448 1 98.75 98 ALA A O 1
ATOM 731 N N . ARG A 1 99 ? -2.064 3.656 1.688 1 98.75 99 ARG A N 1
ATOM 732 C CA . ARG A 1 99 ? -3.449 3.391 1.312 1 98.75 99 ARG A CA 1
ATOM 733 C C . ARG A 1 99 ? -4.012 4.523 0.458 1 98.75 99 ARG A C 1
ATOM 735 O O . ARG A 1 99 ? -4.75 4.281 -0.497 1 98.75 99 ARG A O 1
ATOM 742 N N . ALA A 1 100 ? -3.713 5.762 0.796 1 98.69 100 ALA A N 1
ATOM 743 C CA . ALA A 1 100 ? -4.168 6.898 -0 1 98.69 100 ALA A CA 1
ATOM 744 C C . ALA A 1 100 ? -3.627 6.82 -1.425 1 98.69 100 ALA A C 1
ATOM 746 O O . ALA A 1 100 ? -4.363 7.055 -2.389 1 98.69 100 ALA A O 1
ATOM 747 N N . LEU A 1 101 ? -2.375 6.457 -1.562 1 98.62 101 LEU A N 1
ATOM 748 C CA . LEU A 1 101 ? -1.758 6.344 -2.879 1 98.62 101 LEU A CA 1
ATOM 749 C C . LEU A 1 101 ? -2.387 5.207 -3.678 1 98.62 101 LEU A C 1
ATOM 751 O O . LEU A 1 101 ? -2.688 5.367 -4.863 1 98.62 101 LEU A O 1
ATOM 755 N N . LEU A 1 102 ? -2.592 4.102 -3.002 1 98.44 102 LEU A N 1
ATOM 756 C CA . LEU A 1 102 ? -3.217 2.963 -3.664 1 98.44 102 LEU A CA 1
ATOM 757 C C . LEU A 1 102 ? -4.641 3.299 -4.098 1 98.44 102 LEU A C 1
ATOM 759 O O . LEU A 1 102 ? -5.125 2.781 -5.105 1 98.44 102 LEU A O 1
ATOM 763 N N . ASP A 1 103 ? -5.254 4.215 -3.344 1 98.25 103 ASP A N 1
ATOM 764 C CA . ASP A 1 103 ? -6.621 4.625 -3.65 1 98.25 103 ASP A CA 1
ATOM 765 C C . ASP A 1 103 ? -6.641 5.707 -4.73 1 98.25 103 ASP A C 1
ATOM 767 O O . ASP A 1 103 ? -7.711 6.148 -5.152 1 98.25 103 ASP A O 1
ATOM 771 N N . GLY A 1 104 ? -5.492 6.164 -5.164 1 97.44 104 GLY A N 1
ATOM 772 C CA . GLY A 1 104 ? -5.414 7.066 -6.301 1 97.44 104 GLY A CA 1
ATOM 773 C C . GLY A 1 104 ? -5.316 8.523 -5.895 1 97.44 104 GLY A C 1
ATOM 774 O O . GLY A 1 104 ? -5.406 9.414 -6.742 1 97.44 104 GLY A O 1
ATOM 775 N N . TYR A 1 105 ? -5.16 8.797 -4.566 1 98.12 105 TYR A N 1
ATOM 776 C CA . TYR A 1 105 ? -4.992 10.172 -4.129 1 98.12 105 TYR A CA 1
ATOM 777 C C . TYR A 1 105 ? -3.588 10.68 -4.441 1 98.12 105 TYR A C 1
ATOM 779 O O . TYR A 1 105 ? -2.611 9.938 -4.316 1 98.12 105 TYR A O 1
ATOM 787 N N . ASP A 1 106 ? -3.492 11.891 -4.852 1 96.62 106 ASP A N 1
ATOM 788 C CA . ASP A 1 106 ? -2.211 12.547 -5.086 1 96.62 106 ASP A CA 1
ATOM 789 C C . ASP A 1 106 ? -1.655 13.141 -3.797 1 96.62 106 ASP A C 1
ATOM 791 O O . ASP A 1 106 ? -1.737 14.359 -3.584 1 96.62 106 ASP A O 1
ATOM 795 N N . VAL A 1 107 ? -1.062 12.312 -3.023 1 96.25 107 VAL A N 1
ATOM 796 C CA . VAL A 1 107 ? -0.566 12.695 -1.705 1 96.25 107 VAL A CA 1
ATOM 797 C C . VAL A 1 107 ? 0.411 13.859 -1.838 1 96.25 107 VAL A C 1
ATOM 799 O O . VAL A 1 107 ? 0.417 14.773 -1.005 1 96.25 107 VAL A O 1
ATOM 802 N N . GLY A 1 108 ? 1.251 13.82 -2.848 1 92.94 108 GLY A N 1
ATOM 803 C CA . GLY A 1 108 ? 2.182 14.914 -3.072 1 92.94 108 GLY A CA 1
ATOM 804 C C . GLY A 1 108 ? 1.495 16.25 -3.27 1 92.94 108 GLY A C 1
ATOM 805 O O . GLY A 1 108 ? 1.996 17.281 -2.822 1 92.94 108 GLY A O 1
ATOM 806 N N . ALA A 1 109 ? 0.351 16.266 -3.855 1 93.31 109 ALA A N 1
ATOM 807 C CA . ALA A 1 109 ? -0.4 17.484 -4.125 1 93.31 109 ALA A CA 1
ATOM 808 C C . ALA A 1 109 ? -1.282 17.859 -2.936 1 93.31 109 ALA A C 1
ATOM 810 O O . ALA A 1 109 ? -1.554 19.031 -2.703 1 93.31 109 ALA A O 1
ATOM 811 N N . LEU A 1 110 ? -1.684 16.875 -2.186 1 96 110 LEU A N 1
ATOM 812 C CA . LEU A 1 110 ? -2.662 17.094 -1.126 1 96 110 LEU A CA 1
ATOM 813 C C . LEU A 1 110 ? -1.978 17.531 0.164 1 96 110 LEU A C 1
ATOM 815 O O . LEU A 1 110 ? -2.498 18.375 0.89 1 96 110 LEU A O 1
ATOM 819 N N . GLN A 1 111 ? -0.867 16.922 0.484 1 94.75 111 GLN A N 1
ATOM 820 C CA . GLN A 1 111 ? -0.169 17.266 1.719 1 94.75 111 GLN A CA 1
ATOM 821 C C . GLN A 1 111 ? 0.649 18.531 1.551 1 94.75 111 GLN A C 1
ATOM 823 O O . GLN A 1 111 ? 1.461 18.641 0.629 1 94.75 111 GLN A O 1
ATOM 828 N N . HIS A 1 112 ? 0.564 19.422 2.434 1 89 112 HIS A N 1
ATOM 829 C CA . HIS A 1 112 ? 1.148 20.75 2.285 1 89 112 HIS A CA 1
ATOM 830 C C . HIS A 1 112 ? 2.551 20.812 2.881 1 89 112 HIS A C 1
ATOM 832 O O . HIS A 1 112 ? 3.373 21.625 2.469 1 89 112 HIS A O 1
ATOM 838 N N . ARG A 1 113 ? 2.713 19.969 3.844 1 90.62 113 ARG A N 1
ATOM 839 C CA . ARG A 1 113 ? 4.008 20 4.516 1 90.62 113 ARG A CA 1
ATOM 840 C C . ARG A 1 113 ? 4.559 18.594 4.703 1 90.62 113 ARG A C 1
ATOM 842 O O . ARG A 1 113 ? 3.799 17.656 4.957 1 90.62 113 ARG A O 1
ATOM 849 N N . PHE A 1 114 ? 5.887 18.562 4.562 1 94.94 114 PHE A N 1
ATOM 850 C CA . PHE A 1 114 ? 6.602 17.297 4.754 1 94.94 114 PHE A CA 1
ATOM 851 C C . PHE A 1 114 ? 7.77 17.484 5.719 1 94.94 114 PHE A C 1
ATOM 853 O O . PHE A 1 114 ? 8.922 17.234 5.363 1 94.94 114 PHE A O 1
ATOM 860 N N . PRO A 1 115 ? 7.449 17.875 6.902 1 93.94 115 PRO A N 1
ATOM 861 C CA . PRO A 1 115 ? 8.484 18.359 7.812 1 93.94 115 PRO A CA 1
ATOM 862 C C . PRO A 1 115 ? 9.562 17.312 8.102 1 93.94 115 PRO A C 1
ATOM 864 O O . PRO A 1 115 ? 10.75 17.656 8.164 1 93.94 115 PRO A O 1
ATOM 867 N N . VAL A 1 116 ? 9.203 16.109 8.234 1 93.5 116 VAL A N 1
ATOM 868 C CA . VAL A 1 116 ? 10.164 15.055 8.555 1 93.5 116 VAL A CA 1
ATOM 869 C C . VAL A 1 116 ? 11.102 14.836 7.371 1 93.5 116 VAL A C 1
ATOM 871 O O . VAL A 1 116 ? 12.32 14.789 7.535 1 93.5 116 VAL A O 1
ATOM 874 N N . VAL A 1 117 ? 10.539 14.781 6.191 1 96 117 VAL A N 1
ATOM 875 C CA . VAL A 1 117 ? 11.328 14.57 4.98 1 96 117 VAL A CA 1
ATOM 876 C C . VAL A 1 117 ? 12.234 15.773 4.734 1 96 117 VAL A C 1
ATOM 878 O O . VAL A 1 117 ? 13.398 15.617 4.371 1 96 117 VAL A O 1
ATOM 881 N N . GLU A 1 118 ? 11.664 16.922 4.961 1 93.75 118 GLU A N 1
ATOM 882 C CA . GLU A 1 118 ? 12.422 18.156 4.773 1 93.75 118 GLU A CA 1
ATOM 883 C C . GLU A 1 118 ? 13.625 18.203 5.711 1 93.75 118 GLU A C 1
ATOM 885 O O . GLU A 1 118 ? 14.703 18.656 5.312 1 93.75 118 GLU A O 1
ATOM 890 N N . GLU A 1 119 ? 13.422 17.781 6.906 1 93.56 119 GLU A N 1
ATOM 891 C CA . GLU A 1 119 ? 14.531 17.734 7.852 1 93.56 119 GLU A CA 1
ATOM 892 C C . GLU A 1 119 ? 15.617 16.766 7.383 1 93.56 119 GLU A C 1
ATOM 894 O O . GLU A 1 119 ? 16.812 17.047 7.512 1 93.56 119 GLU A O 1
ATOM 899 N N . LEU A 1 120 ? 15.227 15.633 6.848 1 94.5 120 LEU A N 1
ATOM 900 C CA . LEU A 1 120 ? 16.172 14.633 6.367 1 94.5 120 LEU A CA 1
ATOM 901 C C . LEU A 1 120 ? 16.953 15.148 5.156 1 94.5 120 L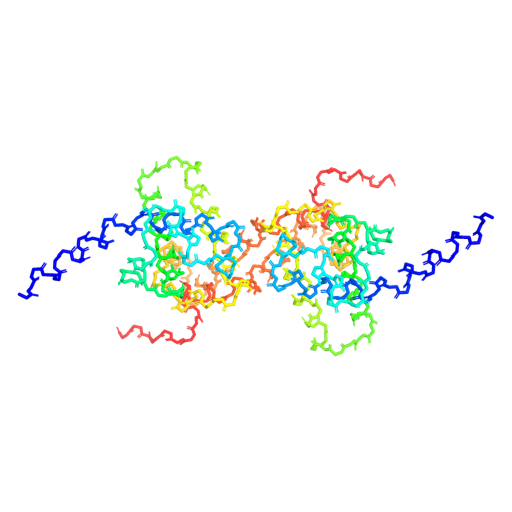EU A C 1
ATOM 903 O O . LEU A 1 120 ? 18.141 14.898 5.031 1 94.5 120 LEU A O 1
ATOM 907 N N . VAL A 1 121 ? 16.25 15.844 4.285 1 95.25 121 VAL A N 1
ATOM 908 C CA . VAL A 1 121 ? 16.891 16.438 3.121 1 95.25 121 VAL A CA 1
ATOM 909 C C . VAL A 1 121 ? 17.953 17.438 3.574 1 95.25 121 VAL A C 1
ATOM 911 O O . VAL A 1 121 ? 19.062 17.469 3.039 1 95.25 121 VAL A O 1
ATOM 914 N N . GLU A 1 122 ? 17.609 18.25 4.559 1 94.31 122 GLU A N 1
ATOM 915 C CA . GLU A 1 122 ? 18.547 19.234 5.082 1 94.31 122 GLU A CA 1
ATOM 916 C C . GLU A 1 122 ? 19.781 18.562 5.66 1 94.31 122 GLU A C 1
ATOM 918 O O . GLU A 1 122 ? 20.906 19.047 5.461 1 94.31 122 GLU A O 1
ATOM 923 N N . ALA A 1 123 ? 19.578 17.5 6.301 1 94.19 123 ALA A N 1
ATOM 924 C CA . ALA A 1 123 ? 20.703 16.75 6.863 1 94.19 123 ALA A CA 1
ATOM 925 C C . ALA A 1 123 ? 21.594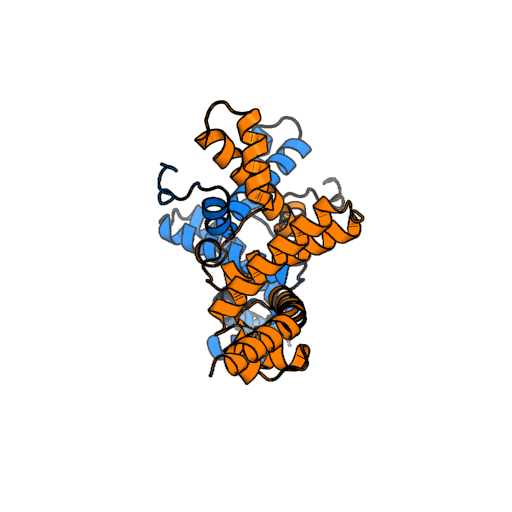 16.172 5.762 1 94.19 123 ALA A C 1
ATOM 927 O O . ALA A 1 123 ? 22.812 16.172 5.875 1 94.19 123 ALA A O 1
ATOM 928 N N . ALA A 1 124 ? 20.953 15.68 4.719 1 94.75 124 ALA A N 1
ATOM 929 C CA . ALA A 1 124 ? 21.688 15.078 3.611 1 94.75 124 ALA A CA 1
ATOM 930 C C . ALA A 1 124 ? 22.484 16.141 2.85 1 94.75 124 ALA A C 1
ATOM 932 O O . ALA A 1 124 ? 23.547 15.836 2.299 1 94.75 124 ALA A O 1
ATOM 933 N N . ARG A 1 125 ? 21.906 17.359 2.779 1 92.88 125 ARG A N 1
ATOM 934 C CA . ARG A 1 125 ? 22.578 18.438 2.076 1 92.88 125 ARG A CA 1
ATOM 935 C C . ARG A 1 125 ? 23.922 18.75 2.707 1 92.88 125 ARG A C 1
ATOM 937 O O . ARG A 1 125 ? 24.828 19.266 2.039 1 92.88 125 ARG A O 1
ATOM 944 N N . GLN A 1 126 ? 24.031 18.469 3.955 1 91.12 126 GLN A N 1
ATOM 945 C CA . GLN A 1 126 ? 25.281 18.703 4.656 1 91.12 126 GLN A CA 1
ATOM 946 C C . GLN A 1 126 ? 26.328 17.672 4.254 1 91.12 126 GLN A C 1
ATOM 948 O O . GLN A 1 126 ? 27.531 17.906 4.383 1 91.12 126 GLN A O 1
ATOM 953 N N . ARG A 1 127 ? 25.844 16.609 3.707 1 91.81 127 ARG A N 1
ATOM 954 C CA . ARG A 1 127 ? 26.734 15.492 3.395 1 91.81 127 ARG A CA 1
ATOM 955 C C . ARG A 1 127 ? 27 15.406 1.896 1 91.81 127 ARG A C 1
ATOM 957 O O . ARG A 1 127 ? 27.969 14.781 1.467 1 91.81 127 ARG A O 1
ATOM 964 N N . HIS A 1 128 ? 26.172 16.078 1.142 1 89.12 128 HIS A N 1
ATOM 965 C CA . HIS A 1 128 ? 26.281 16.031 -0.311 1 89.12 128 HIS A CA 1
ATOM 966 C C . HIS A 1 128 ? 26.562 17.406 -0.894 1 89.12 128 HIS A C 1
ATOM 968 O O . HIS A 1 128 ? 26.047 18.406 -0.385 1 89.12 128 HIS A O 1
ATOM 974 N N . GLN A 1 129 ? 27.422 17.422 -1.825 1 86.31 129 GLN A N 1
ATOM 975 C CA . GLN A 1 129 ? 27.75 18.688 -2.461 1 86.31 129 GLN A CA 1
ATOM 976 C C . GLN A 1 129 ? 26.656 19.109 -3.434 1 86.31 129 GLN A C 1
ATOM 978 O O . GLN A 1 129 ? 26.359 20.297 -3.561 1 86.31 129 GLN A O 1
ATOM 983 N N . ASP A 1 130 ? 25.969 18.156 -3.998 1 92.5 130 ASP A N 1
ATOM 984 C CA . ASP A 1 130 ? 24.938 18.359 -5.004 1 92.5 130 ASP A CA 1
ATOM 985 C C . ASP A 1 130 ? 23.531 18.25 -4.391 1 92.5 130 ASP A C 1
ATOM 987 O O . ASP A 1 130 ? 23.188 17.219 -3.822 1 92.5 130 ASP A O 1
ATOM 991 N N . ASP A 1 131 ? 22.859 19.422 -4.48 1 93 131 ASP A N 1
ATOM 992 C CA . ASP A 1 131 ? 21.531 19.484 -3.893 1 93 131 ASP A CA 1
ATOM 993 C C . ASP A 1 131 ? 20.625 18.375 -4.457 1 93 131 ASP A C 1
ATOM 995 O O . ASP A 1 131 ? 19.875 17.734 -3.713 1 93 131 ASP A O 1
ATOM 999 N N . HIS A 1 132 ? 20.688 18.203 -5.719 1 93.62 132 HIS A N 1
ATOM 1000 C CA . HIS A 1 132 ? 19.891 17.172 -6.359 1 93.62 132 HIS A CA 1
ATOM 1001 C C . HIS A 1 132 ? 20.25 15.781 -5.84 1 93.62 132 HIS A C 1
ATOM 1003 O O . HIS A 1 132 ? 19.375 14.953 -5.609 1 93.62 132 HIS A O 1
ATOM 1009 N N . ALA A 1 133 ? 21.531 15.578 -5.617 1 94.69 133 ALA A N 1
ATOM 1010 C CA . ALA A 1 133 ? 22.016 14.297 -5.102 1 94.69 133 ALA A CA 1
ATOM 1011 C C . ALA A 1 133 ? 21.516 14.062 -3.672 1 94.69 133 ALA A C 1
ATOM 1013 O O . ALA A 1 133 ? 21.156 12.945 -3.307 1 94.69 133 ALA A O 1
ATOM 1014 N N . ALA A 1 134 ? 21.5 15.078 -2.916 1 96.19 134 ALA A N 1
ATOM 1015 C CA . ALA A 1 134 ? 21.031 14.984 -1.536 1 96.19 134 ALA A CA 1
ATOM 1016 C C . ALA A 1 134 ? 19.547 14.609 -1.487 1 96.19 134 ALA A C 1
ATOM 1018 O O . ALA A 1 134 ? 19.141 13.734 -0.713 1 96.19 134 ALA A O 1
ATOM 1019 N N . ARG A 1 135 ? 18.734 15.273 -2.32 1 96.94 135 ARG A N 1
ATOM 1020 C CA . ARG A 1 135 ? 17.297 15.008 -2.385 1 96.94 135 ARG A CA 1
ATOM 1021 C C . ARG A 1 135 ? 17.031 13.594 -2.883 1 96.94 135 ARG A C 1
ATOM 1023 O O . ARG A 1 135 ? 16.203 12.875 -2.318 1 96.94 135 ARG A O 1
ATOM 1030 N N . ALA A 1 136 ? 17.766 13.211 -3.916 1 96.62 136 ALA A N 1
ATOM 1031 C CA . ALA A 1 136 ? 17.594 11.883 -4.492 1 96.62 136 ALA A CA 1
ATOM 1032 C C . ALA A 1 136 ? 18 10.797 -3.494 1 96.62 136 ALA A C 1
ATOM 1034 O O . ALA A 1 136 ? 17.328 9.773 -3.381 1 96.62 136 ALA A O 1
ATOM 1035 N N . ALA A 1 137 ? 19.109 11.047 -2.777 1 96.38 137 ALA A N 1
ATOM 1036 C CA . ALA A 1 137 ? 19.578 10.086 -1.784 1 96.38 137 ALA A CA 1
ATOM 1037 C C . ALA A 1 137 ? 18.562 9.93 -0.654 1 96.38 137 ALA A C 1
ATOM 1039 O O . ALA A 1 137 ? 18.328 8.812 -0.174 1 96.38 137 ALA A O 1
ATOM 1040 N N . THR A 1 138 ? 18 11.055 -0.22 1 97.81 138 THR A N 1
ATOM 1041 C CA . THR A 1 138 ? 16.984 11.023 0.826 1 97.81 138 THR A CA 1
ATOM 1042 C C . THR A 1 138 ? 15.758 10.258 0.356 1 97.81 138 THR A C 1
ATOM 1044 O O . THR A 1 138 ? 15.242 9.391 1.073 1 97.81 138 THR A O 1
ATOM 1047 N N . ALA A 1 139 ? 15.328 10.5 -0.878 1 98.12 139 ALA A N 1
ATOM 1048 C CA . ALA A 1 139 ? 14.172 9.812 -1.446 1 98.12 139 ALA A CA 1
ATOM 1049 C C . ALA A 1 139 ? 14.414 8.312 -1.549 1 98.12 139 ALA A C 1
ATOM 1051 O O . ALA A 1 139 ? 13.555 7.512 -1.183 1 98.12 139 ALA A O 1
ATOM 1052 N N . ASP A 1 140 ? 15.602 7.973 -1.982 1 98.25 140 ASP A N 1
ATOM 1053 C CA . ASP A 1 140 ? 15.953 6.562 -2.127 1 98.25 140 ASP A CA 1
ATOM 1054 C C . ASP A 1 140 ? 15.984 5.859 -0.77 1 98.25 140 ASP A C 1
ATOM 1056 O O . ASP A 1 140 ? 15.516 4.727 -0.643 1 98.25 140 ASP A O 1
ATOM 1060 N N . ALA A 1 141 ? 16.516 6.57 0.197 1 98.19 141 ALA A N 1
ATOM 1061 C CA . ALA A 1 141 ? 16.594 5.996 1.537 1 98.19 141 ALA A CA 1
ATOM 1062 C C . ALA A 1 141 ? 15.195 5.766 2.115 1 98.19 141 ALA A C 1
ATOM 1064 O O . ALA A 1 141 ? 14.914 4.707 2.68 1 98.19 141 ALA A O 1
ATOM 1065 N N . ILE A 1 142 ? 14.336 6.746 1.938 1 98.31 142 ILE A N 1
ATOM 1066 C CA . ILE A 1 142 ? 12.977 6.625 2.455 1 98.31 142 ILE A CA 1
ATOM 1067 C C . ILE A 1 142 ? 12.219 5.562 1.666 1 98.31 142 ILE A C 1
ATOM 1069 O O . ILE A 1 142 ? 11.492 4.754 2.246 1 98.31 142 ILE A O 1
ATOM 1073 N N . ALA A 1 143 ? 12.43 5.512 0.32 1 98.69 143 ALA A N 1
ATOM 1074 C CA . ALA A 1 143 ? 11.797 4.492 -0.509 1 98.69 143 ALA A CA 1
ATOM 1075 C C . ALA A 1 143 ? 12.188 3.09 -0.05 1 98.69 143 ALA A C 1
ATOM 1077 O O . ALA A 1 143 ? 11.336 2.201 0.044 1 98.69 143 ALA A O 1
ATOM 1078 N N . LEU A 1 144 ? 13.43 2.932 0.213 1 98.62 144 LEU A N 1
ATOM 1079 C CA . LEU A 1 144 ? 13.922 1.64 0.674 1 98.62 144 LEU A CA 1
ATOM 1080 C C . LEU A 1 144 ? 13.312 1.271 2.02 1 98.62 144 LEU A C 1
ATOM 1082 O O . LEU A 1 144 ? 12.836 0.148 2.205 1 98.62 144 LEU A O 1
ATOM 1086 N N . GLN A 1 145 ? 13.281 2.209 2.938 1 98.19 145 GLN A N 1
ATOM 1087 C CA . GLN A 1 145 ? 12.742 1.958 4.27 1 98.19 145 GLN A CA 1
ATOM 1088 C C . GLN A 1 145 ? 11.25 1.654 4.215 1 98.19 145 GLN A C 1
ATOM 1090 O O . GLN A 1 145 ? 10.781 0.708 4.848 1 98.19 145 GLN A O 1
ATOM 1095 N N . LEU A 1 146 ? 10.539 2.428 3.414 1 98.44 146 LEU A N 1
ATOM 1096 C CA . LEU A 1 146 ? 9.102 2.199 3.275 1 98.44 146 LEU A CA 1
ATOM 1097 C C . LEU A 1 146 ? 8.828 0.895 2.537 1 98.44 146 LEU A C 1
ATOM 1099 O O . LEU A 1 146 ? 7.867 0.188 2.852 1 98.44 146 LEU A O 1
ATOM 1103 N N . GLY A 1 147 ? 9.664 0.596 1.494 1 98.69 147 GLY A N 1
ATOM 1104 C CA . GLY A 1 147 ? 9.57 -0.699 0.839 1 98.69 147 GLY A CA 1
ATOM 1105 C C . GLY A 1 147 ? 9.695 -1.864 1.802 1 98.69 147 GLY A C 1
ATOM 1106 O O . GLY A 1 147 ? 8.898 -2.807 1.747 1 98.69 147 GLY A O 1
ATOM 1107 N N . TRP A 1 148 ? 10.625 -1.782 2.736 1 98.06 148 TRP A N 1
ATOM 1108 C CA . TRP A 1 148 ? 10.828 -2.848 3.713 1 98.06 148 TRP A CA 1
ATOM 1109 C C . TRP A 1 148 ? 9.695 -2.865 4.738 1 98.06 148 TRP A C 1
ATOM 1111 O O . TRP A 1 148 ? 9.289 -3.934 5.203 1 98.06 148 TRP A O 1
ATOM 1121 N N . ARG A 1 149 ? 9.273 -1.699 5.133 1 97.69 149 ARG A N 1
ATOM 1122 C CA . ARG A 1 149 ? 8.188 -1.653 6.113 1 97.69 149 ARG A CA 1
ATOM 1123 C C . ARG A 1 149 ? 6.941 -2.354 5.582 1 97.69 149 ARG A C 1
ATOM 1125 O O . ARG A 1 149 ? 6.305 -3.125 6.305 1 97.69 149 ARG A O 1
ATOM 1132 N N . LEU A 1 150 ? 6.633 -2.061 4.32 1 98.25 150 LEU A N 1
ATOM 1133 C CA . LEU A 1 150 ? 5.402 -2.609 3.764 1 98.25 150 LEU A CA 1
ATOM 1134 C C . LEU A 1 150 ? 5.625 -4.023 3.234 1 98.25 150 LEU A C 1
ATOM 1136 O O . LEU A 1 150 ? 4.871 -4.941 3.561 1 98.25 150 LEU A O 1
ATOM 1140 N N . PHE A 1 151 ? 6.68 -4.281 2.498 1 98 151 PHE A N 1
ATOM 1141 C CA . PHE A 1 151 ? 6.824 -5.52 1.744 1 98 151 PHE A CA 1
ATOM 1142 C C . PHE A 1 151 ? 7.777 -6.477 2.451 1 98 151 PHE A C 1
ATOM 1144 O O . PHE A 1 151 ? 8.133 -7.527 1.907 1 98 151 PHE A O 1
ATOM 1151 N N . GLY A 1 152 ? 8.219 -6.156 3.623 1 96.88 152 GLY A N 1
ATOM 1152 C CA . GLY A 1 152 ? 9.203 -6.934 4.352 1 96.88 152 GLY A CA 1
ATOM 1153 C C . GLY A 1 152 ? 8.859 -8.406 4.449 1 96.88 152 GLY A C 1
ATOM 1154 O O . GLY A 1 152 ? 9.664 -9.266 4.094 1 96.88 152 GLY A O 1
ATOM 1155 N N . PRO A 1 153 ? 7.703 -8.727 4.863 1 94.62 153 PRO A N 1
ATOM 1156 C CA . PRO A 1 153 ? 7.32 -10.133 4.992 1 94.62 153 PRO A CA 1
ATOM 1157 C C . PRO A 1 153 ? 7.363 -10.883 3.66 1 94.62 153 PRO A C 1
ATOM 1159 O O . PRO A 1 153 ? 7.82 -12.031 3.605 1 94.62 153 PRO A O 1
ATOM 1162 N N . PHE A 1 154 ? 6.91 -10.234 2.641 1 96.81 154 PHE A N 1
ATOM 1163 C CA . PHE A 1 154 ? 6.988 -10.789 1.296 1 96.81 154 PHE A CA 1
ATOM 1164 C C . PHE A 1 154 ? 8.438 -10.961 0.859 1 96.81 154 PHE A C 1
ATOM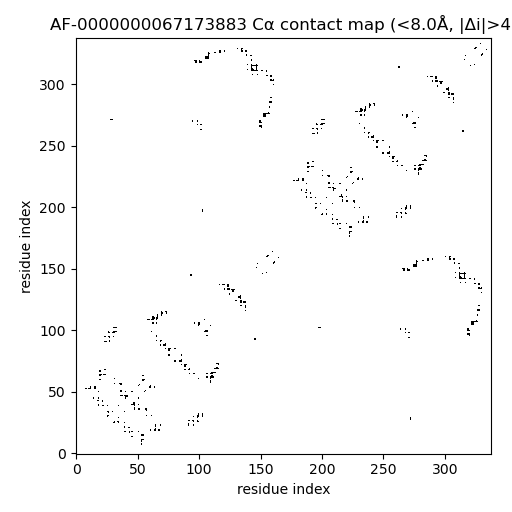 1166 O O . PHE A 1 154 ? 8.82 -12.016 0.351 1 96.81 154 PHE A O 1
ATOM 1173 N N . LEU A 1 155 ? 9.242 -9.969 1.081 1 97.56 155 LEU A N 1
ATOM 1174 C CA . LEU A 1 155 ? 10.633 -9.961 0.619 1 97.56 155 LEU A CA 1
ATOM 1175 C C . LEU A 1 155 ? 11.445 -11.031 1.339 1 97.56 155 LEU A C 1
ATOM 1177 O O . LEU A 1 155 ? 12.227 -11.75 0.71 1 97.56 155 LEU A O 1
ATOM 1181 N N . ARG A 1 156 ? 11.25 -11.148 2.637 1 96.69 156 ARG A N 1
ATOM 1182 C CA . ARG A 1 156 ? 11.984 -12.156 3.402 1 96.69 156 ARG A CA 1
ATOM 1183 C C . ARG A 1 156 ? 11.609 -13.562 2.959 1 96.69 156 ARG A C 1
ATOM 1185 O O . ARG A 1 156 ? 12.477 -14.422 2.807 1 96.69 156 ARG A O 1
ATOM 1192 N N . ALA A 1 157 ? 10.375 -13.812 2.701 1 95.62 157 ALA A N 1
ATOM 1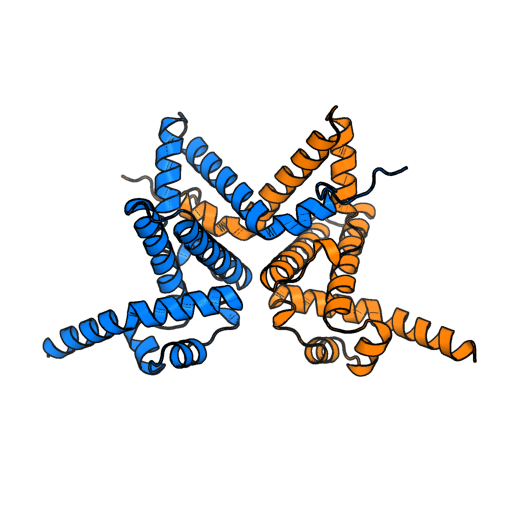193 C CA . ALA A 1 157 ? 9.914 -15.117 2.254 1 95.62 157 ALA A CA 1
ATOM 1194 C C . ALA A 1 157 ? 10.398 -15.422 0.84 1 95.62 157 ALA A C 1
ATOM 1196 O O . ALA A 1 157 ? 10.93 -16.5 0.576 1 95.62 157 ALA A O 1
ATOM 1197 N N . ALA A 1 158 ? 10.242 -14.422 -0.004 1 96.38 158 ALA A N 1
ATOM 1198 C CA . ALA A 1 158 ? 10.531 -14.617 -1.422 1 96.38 158 ALA A CA 1
ATOM 1199 C C . ALA A 1 158 ? 12.031 -14.812 -1.656 1 96.38 158 ALA A C 1
ATOM 1201 O O . ALA A 1 158 ? 12.43 -15.539 -2.572 1 96.38 158 ALA A O 1
ATOM 1202 N N . THR A 1 159 ? 12.836 -14.133 -0.845 1 96.38 159 THR A N 1
ATOM 1203 C CA . THR A 1 159 ? 14.281 -14.219 -1.052 1 96.38 159 THR A CA 1
ATOM 1204 C C . THR A 1 159 ? 14.891 -15.297 -0.162 1 96.38 159 THR A C 1
ATOM 1206 O O . THR A 1 159 ? 16.078 -15.594 -0.271 1 96.38 159 THR A O 1
ATOM 1209 N N . GLY A 1 160 ? 14.07 -15.875 0.757 1 92.94 160 GLY A N 1
ATOM 1210 C CA . GLY A 1 160 ? 14.555 -16.906 1.658 1 92.94 160 GLY A CA 1
ATOM 1211 C C . GLY A 1 160 ? 15.344 -16.359 2.83 1 92.94 160 GLY A C 1
ATOM 1212 O O . GLY A 1 160 ? 16.219 -17.031 3.373 1 92.94 160 GLY A O 1
ATOM 1213 N N . LEU A 1 161 ? 15.133 -15.094 3.115 1 92.38 161 LEU A N 1
ATOM 1214 C CA . LEU A 1 161 ? 15.82 -14.477 4.242 1 92.38 161 LEU A CA 1
ATOM 1215 C C . LEU A 1 161 ? 15.148 -14.844 5.559 1 92.38 161 LEU A C 1
ATOM 1217 O O . LEU A 1 161 ? 15.688 -14.586 6.637 1 92.38 161 LEU A O 1
ATOM 1221 N N . ASP A 1 162 ? 13.906 -15.453 5.426 1 83.19 162 ASP A N 1
ATOM 1222 C CA . ASP A 1 162 ? 13.25 -15.898 6.656 1 83.19 162 ASP A CA 1
ATOM 1223 C C . ASP A 1 162 ? 13.969 -17.109 7.25 1 83.19 162 ASP A C 1
ATOM 1225 O O . ASP A 1 162 ? 14.609 -17.875 6.527 1 83.19 162 ASP A O 1
ATOM 1229 N N . ASP A 1 163 ? 14.641 -17.141 8.438 1 62.22 163 ASP A N 1
ATOM 1230 C CA . ASP A 1 163 ? 15.359 -18.219 9.109 1 62.22 163 ASP A CA 1
ATOM 1231 C C . ASP A 1 163 ? 14.734 -19.562 8.805 1 62.22 163 ASP A C 1
ATOM 1233 O O . ASP A 1 163 ? 15.359 -20.609 9 1 62.22 163 ASP A O 1
ATOM 1237 N N . ASN A 1 164 ? 13.453 -19.641 8.508 1 51.69 164 ASN A N 1
ATOM 1238 C CA . ASN A 1 164 ? 12.836 -20.953 8.641 1 51.69 164 ASN A CA 1
ATOM 1239 C C . ASN A 1 164 ? 13.102 -21.828 7.41 1 51.69 164 ASN A C 1
ATOM 1241 O O . ASN A 1 164 ? 12.414 -22.828 7.195 1 51.69 164 ASN A O 1
ATOM 1245 N N . HIS A 1 165 ? 13.773 -21.359 6.355 1 48.81 165 HIS A N 1
ATOM 1246 C CA . HIS A 1 165 ? 13.945 -22.344 5.289 1 48.81 165 HIS A CA 1
ATOM 1247 C C . HIS A 1 165 ? 15.008 -23.375 5.66 1 48.81 165 HIS A C 1
ATOM 1249 O O . HIS A 1 165 ? 16.141 -23.016 5.988 1 48.81 165 HIS A O 1
ATOM 1255 N N . PRO A 1 166 ? 14.68 -24.516 5.953 1 43.38 166 PRO A N 1
ATOM 1256 C CA . PRO A 1 166 ? 15.664 -25.578 6.211 1 43.38 166 PRO A CA 1
ATOM 1257 C C . PRO A 1 166 ? 16.734 -25.672 5.125 1 43.38 166 PRO A C 1
ATOM 1259 O O . PRO A 1 166 ? 16.469 -25.312 3.969 1 43.38 166 PRO A O 1
ATOM 1262 N N . PRO A 1 167 ? 18.031 -25.547 5.461 1 38.84 167 PRO A N 1
ATOM 1263 C CA . PRO A 1 167 ? 19.094 -25.828 4.477 1 38.84 167 PRO A CA 1
ATOM 1264 C C . PRO A 1 167 ? 18.703 -26.953 3.52 1 38.84 167 PRO A C 1
ATOM 1266 O O . PRO A 1 167 ? 17.953 -27.859 3.887 1 38.84 167 PRO A O 1
ATOM 1269 N N . ALA A 1 168 ? 18.344 -26.578 2.273 1 37.59 168 ALA A N 1
ATOM 1270 C CA . ALA A 1 168 ? 18.281 -27.75 1.404 1 37.59 168 ALA A CA 1
ATOM 1271 C C . ALA A 1 168 ? 19.266 -28.828 1.847 1 37.59 168 ALA A C 1
ATOM 1273 O O . ALA A 1 168 ? 20.438 -28.531 2.121 1 37.59 168 ALA A O 1
ATOM 1274 N N . ASP A 1 169 ? 18.734 -29.875 2.436 1 33.38 169 ASP A N 1
ATOM 1275 C CA . ASP A 1 169 ? 19.688 -30.984 2.512 1 33.38 169 ASP A CA 1
ATOM 1276 C C . ASP A 1 169 ? 20.422 -31.172 1.188 1 33.38 169 ASP A C 1
ATOM 1278 O O . ASP A 1 169 ? 19.812 -31.125 0.119 1 33.38 169 ASP A O 1
ATOM 1282 N N . MET B 1 1 ? -17.484 -43.906 -9 1 44.34 1 MET B N 1
ATOM 1283 C CA . MET B 1 1 ? -17.094 -43 -7.938 1 44.34 1 MET B CA 1
ATOM 1284 C C . MET B 1 1 ? -15.969 -42.062 -8.391 1 44.34 1 MET B C 1
ATOM 1286 O O . MET B 1 1 ? -15.695 -41.062 -7.758 1 44.34 1 MET B O 1
ATOM 1290 N N . THR B 1 2 ? -15.102 -42.438 -9.32 1 52.94 2 THR B N 1
ATOM 1291 C CA . THR B 1 2 ? -13.883 -41.844 -9.844 1 52.94 2 THR B CA 1
ATOM 1292 C C . THR B 1 2 ? -14.211 -40.719 -10.828 1 52.94 2 THR B C 1
ATOM 1294 O O . THR B 1 2 ? -13.383 -39.844 -11.078 1 52.94 2 THR B O 1
ATOM 1297 N N . THR B 1 3 ? -15.375 -40.875 -11.461 1 51.66 3 THR B N 1
ATOM 1298 C CA . THR B 1 3 ? -15.734 -39.969 -12.539 1 51.66 3 THR B CA 1
ATOM 1299 C C . THR B 1 3 ? -16.031 -38.562 -11.984 1 51.66 3 THR B C 1
ATOM 1301 O O . THR B 1 3 ? -15.891 -37.562 -12.688 1 51.66 3 THR B O 1
ATOM 1304 N N . ALA B 1 4 ? -16.656 -38.688 -10.82 1 53.5 4 ALA B N 1
ATOM 1305 C CA . ALA B 1 4 ? -17 -37.406 -10.156 1 53.5 4 ALA B CA 1
ATOM 1306 C C . ALA B 1 4 ? -15.75 -36.594 -9.891 1 53.5 4 ALA B C 1
ATOM 1308 O O . ALA B 1 4 ? -15.789 -35.344 -9.969 1 53.5 4 ALA B O 1
ATOM 1309 N N . SER B 1 5 ? -14.703 -37.25 -9.578 1 59.09 5 SER B N 1
ATOM 1310 C CA . SER B 1 5 ? -13.453 -36.562 -9.266 1 59.09 5 SER B CA 1
ATOM 1311 C C . SER B 1 5 ? -12.883 -35.875 -10.492 1 59.09 5 SER B C 1
ATOM 1313 O O . SER B 1 5 ? -12.367 -34.75 -10.391 1 59.09 5 SER B O 1
ATOM 1315 N N . GLY B 1 6 ? -12.953 -36.469 -11.656 1 57.84 6 GLY B N 1
ATOM 1316 C CA . GLY B 1 6 ? -12.477 -35.875 -12.906 1 57.84 6 GLY B CA 1
ATOM 1317 C C . GLY B 1 6 ? -13.281 -34.688 -13.352 1 57.84 6 GLY B C 1
ATOM 1318 O O . GLY B 1 6 ? -12.719 -33.688 -13.836 1 57.84 6 GLY B O 1
ATOM 1319 N N . GLY B 1 7 ? -14.469 -34.75 -13.227 1 55.75 7 GLY B N 1
ATOM 1320 C CA . GLY B 1 7 ? -15.367 -33.688 -13.609 1 55.75 7 GLY B CA 1
ATOM 1321 C C . GLY B 1 7 ? -15.195 -32.438 -12.766 1 55.75 7 GLY B C 1
ATOM 1322 O O . GLY B 1 7 ? -15.188 -31.328 -13.289 1 55.75 7 GLY B O 1
ATOM 1323 N N . GLN B 1 8 ? -15.109 -32.719 -11.469 1 62.59 8 GLN B N 1
ATOM 1324 C CA . GLN B 1 8 ? -14.906 -31.609 -10.555 1 62.59 8 GLN B CA 1
ATOM 1325 C C . GLN B 1 8 ? -13.57 -30.906 -10.82 1 62.59 8 GLN B C 1
ATOM 1327 O O . GLN B 1 8 ? -13.484 -29.688 -10.781 1 62.59 8 GLN B O 1
ATOM 1332 N N . ARG B 1 9 ? -12.625 -31.766 -11.07 1 69.5 9 ARG B N 1
ATOM 1333 C CA . ARG B 1 9 ? -11.32 -31.203 -11.406 1 69.5 9 ARG B CA 1
ATOM 1334 C C . ARG B 1 9 ? -11.375 -30.422 -12.703 1 69.5 9 ARG B C 1
ATOM 1336 O O . ARG B 1 9 ? -10.742 -29.359 -12.828 1 69.5 9 ARG B O 1
ATOM 1343 N N . ASP B 1 10 ? -12.102 -30.953 -13.594 1 73 10 ASP B N 1
ATOM 1344 C CA . ASP B 1 10 ? -12.25 -30.281 -14.883 1 73 10 ASP B CA 1
ATOM 1345 C C . ASP B 1 10 ? -12.984 -28.953 -14.727 1 73 10 ASP B C 1
ATOM 1347 O O . ASP B 1 10 ? -12.594 -27.938 -15.328 1 73 10 ASP B O 1
ATOM 1351 N N . ALA B 1 11 ? -14.016 -29 -13.883 1 72.75 11 ALA B N 1
ATOM 1352 C CA . ALA B 1 11 ? -14.773 -27.781 -13.656 1 72.75 11 ALA B CA 1
ATOM 1353 C C . ALA B 1 11 ? -13.906 -26.719 -12.977 1 72.75 11 ALA B C 1
ATOM 1355 O O . ALA B 1 11 ? -13.961 -25.547 -13.336 1 72.75 11 ALA B O 1
ATOM 1356 N N . GLY B 1 12 ? -13.109 -27.172 -12.047 1 80.31 12 GLY B N 1
ATOM 1357 C CA . GLY B 1 12 ? -12.172 -26.281 -11.375 1 80.31 12 GLY B CA 1
ATOM 1358 C C . GLY B 1 12 ? -11.148 -25.672 -12.312 1 80.31 12 GLY B C 1
ATOM 1359 O O . GLY B 1 12 ? -10.898 -24.469 -12.273 1 80.31 12 GLY B O 1
ATOM 1360 N N . ALA B 1 13 ? -10.711 -26.562 -13.172 1 84.62 13 ALA B N 1
ATOM 1361 C CA . ALA B 1 13 ? -9.703 -26.125 -14.141 1 84.62 13 ALA B CA 1
ATOM 1362 C C . ALA B 1 13 ? -10.297 -25.125 -15.133 1 84.62 13 ALA B C 1
ATOM 1364 O O . ALA B 1 13 ? -9.609 -24.219 -15.586 1 84.62 13 ALA B O 1
ATOM 1365 N N . ARG B 1 14 ? -11.547 -25.234 -15.383 1 84.88 14 ARG B N 1
ATOM 1366 C CA . ARG B 1 14 ? -12.219 -24.375 -16.359 1 84.88 14 ARG B CA 1
ATOM 1367 C C . ARG B 1 14 ? -12.484 -22.984 -15.773 1 84.88 14 ARG B C 1
ATOM 1369 O O . ARG B 1 14 ? -12.305 -21.984 -16.453 1 84.88 14 ARG B O 1
ATOM 1376 N N . ILE B 1 15 ? -12.797 -22.984 -14.5 1 89.81 15 ILE B N 1
ATOM 1377 C CA . ILE B 1 15 ? -13.258 -21.703 -13.992 1 89.81 15 ILE B CA 1
ATOM 1378 C C . ILE B 1 15 ? -12.086 -20.953 -13.367 1 89.81 15 ILE B C 1
ATOM 1380 O O . ILE B 1 15 ? -12.148 -19.719 -13.203 1 89.81 15 ILE B O 1
ATOM 1384 N N . ARG B 1 16 ? -11.031 -21.531 -12.984 1 94 16 ARG B N 1
ATOM 1385 C CA . ARG B 1 16 ? -9.961 -20.953 -12.188 1 94 16 ARG B CA 1
ATOM 1386 C C . ARG B 1 16 ? -9.352 -19.734 -12.883 1 94 16 ARG B C 1
ATOM 1388 O O . ARG B 1 16 ? -9.227 -18.672 -12.281 1 94 16 ARG B O 1
ATOM 1395 N N . PRO B 1 17 ? -9.039 -19.859 -14.195 1 93.81 17 PRO B N 1
ATOM 1396 C CA . PRO B 1 17 ? -8.414 -18.688 -14.828 1 93.81 17 PRO B CA 1
ATOM 1397 C C . PRO B 1 17 ? -9.305 -17.453 -14.812 1 93.81 17 PRO B C 1
ATOM 1399 O O . PRO B 1 17 ? -8.836 -16.359 -14.531 1 93.81 17 PRO B O 1
ATOM 1402 N N . VAL B 1 18 ? -10.555 -17.641 -15.055 1 95.69 18 VAL B N 1
ATOM 1403 C CA . VAL B 1 18 ? -11.484 -16.516 -15.117 1 95.69 18 VAL B CA 1
ATOM 1404 C C . VAL B 1 18 ? -11.68 -15.938 -13.727 1 95.69 18 VAL B C 1
ATOM 1406 O O . VAL B 1 18 ? -11.664 -14.711 -13.547 1 95.69 18 VAL B O 1
ATOM 1409 N N . VAL B 1 19 ? -11.836 -16.766 -12.742 1 97.75 19 VAL B N 1
ATOM 1410 C CA . VAL B 1 19 ? -12.07 -16.344 -11.367 1 97.75 19 VAL B CA 1
ATOM 1411 C C . VAL B 1 19 ? -10.836 -15.617 -10.836 1 97.75 19 VAL B C 1
ATOM 1413 O O . VAL B 1 19 ? -10.945 -14.539 -10.25 1 97.75 19 VAL B O 1
ATOM 1416 N N . LEU B 1 20 ? -9.688 -16.203 -11.109 1 98.31 20 LEU B N 1
ATOM 1417 C CA . LEU B 1 20 ? -8.453 -15.633 -10.555 1 98.31 20 LEU B CA 1
ATOM 1418 C C . LEU B 1 20 ? -8.125 -14.305 -11.219 1 98.31 20 LEU B C 1
ATOM 1420 O O . LEU B 1 20 ? -7.621 -13.391 -10.562 1 98.31 20 LEU B O 1
ATOM 1424 N N . THR B 1 21 ? -8.43 -14.18 -12.516 1 97.94 21 THR B N 1
ATOM 1425 C CA . THR B 1 21 ? -8.219 -12.922 -13.219 1 97.94 21 THR B CA 1
ATOM 1426 C C . THR B 1 21 ? -9.078 -11.812 -12.625 1 97.94 21 THR B C 1
ATOM 1428 O O . THR B 1 21 ? -8.578 -10.734 -12.297 1 97.94 21 THR B O 1
ATOM 1431 N N . HIS B 1 22 ? -10.312 -12.086 -12.398 1 98.38 22 HIS B N 1
ATOM 1432 C CA . HIS B 1 22 ? -11.234 -11.078 -11.883 1 98.38 22 HIS B CA 1
ATOM 1433 C C . HIS B 1 22 ? -10.961 -10.797 -10.406 1 98.38 22 HIS B C 1
ATOM 1435 O O . HIS B 1 22 ? -11.078 -9.656 -9.961 1 98.38 22 HIS B O 1
ATOM 1441 N N . ALA B 1 23 ? -10.641 -11.844 -9.656 1 98.75 23 ALA B N 1
ATOM 1442 C CA . ALA B 1 23 ? -10.258 -11.633 -8.258 1 98.75 23 ALA B CA 1
ATOM 1443 C C . ALA B 1 23 ? -9.039 -10.727 -8.148 1 98.75 23 ALA B C 1
ATOM 1445 O O . ALA B 1 23 ? -9 -9.828 -7.312 1 98.75 23 ALA B O 1
ATOM 1446 N N . ALA B 1 24 ? -8.062 -10.992 -9.047 1 98.69 24 ALA B N 1
ATOM 1447 C CA . ALA B 1 24 ? -6.855 -10.172 -9.055 1 98.69 24 ALA B CA 1
ATOM 1448 C C . ALA B 1 24 ? -7.195 -8.711 -9.32 1 98.69 24 ALA B C 1
ATOM 1450 O O . ALA B 1 24 ? -6.648 -7.812 -8.672 1 98.69 24 ALA B O 1
ATOM 1451 N N . ASP B 1 25 ? -8.086 -8.5 -10.234 1 98.5 25 ASP B N 1
ATOM 1452 C CA . ASP B 1 25 ? -8.508 -7.145 -10.562 1 98.5 25 ASP B CA 1
ATOM 1453 C C . ASP B 1 25 ? -9.172 -6.469 -9.359 1 98.5 25 ASP B C 1
ATOM 1455 O O . ASP B 1 25 ? -8.867 -5.32 -9.039 1 98.5 25 ASP B O 1
ATOM 1459 N N . LEU B 1 26 ? -10.023 -7.184 -8.703 1 98.56 26 LEU B N 1
ATOM 1460 C CA . LEU B 1 26 ? -10.727 -6.652 -7.543 1 98.56 26 LEU B CA 1
ATOM 1461 C C . LEU B 1 26 ? -9.766 -6.406 -6.387 1 98.56 26 LEU B C 1
ATOM 1463 O O . LEU B 1 26 ? -9.852 -5.379 -5.707 1 98.56 26 LEU B O 1
ATOM 1467 N N . PHE B 1 27 ? -8.836 -7.371 -6.176 1 98.75 27 PHE B N 1
ATOM 1468 C CA . PHE B 1 27 ? -7.848 -7.227 -5.113 1 98.75 27 PHE B CA 1
ATOM 1469 C C . PHE B 1 27 ? -6.938 -6.035 -5.383 1 98.75 27 PHE B C 1
ATOM 1471 O O . PHE B 1 27 ? -6.547 -5.324 -4.457 1 98.75 27 PHE B O 1
ATOM 1478 N N . ALA B 1 28 ? -6.617 -5.812 -6.656 1 98.56 28 ALA B N 1
ATOM 1479 C CA . ALA B 1 28 ? -5.777 -4.672 -7.012 1 98.56 28 ALA B CA 1
ATOM 1480 C C . ALA B 1 28 ? -6.52 -3.357 -6.801 1 98.56 28 ALA B C 1
ATOM 1482 O O . ALA B 1 28 ? -5.918 -2.352 -6.414 1 98.56 28 ALA B O 1
ATOM 1483 N N . GLU B 1 29 ? -7.781 -3.373 -6.984 1 97.38 29 GLU B N 1
ATOM 1484 C CA . GLU B 1 29 ? -8.602 -2.168 -6.918 1 97.38 29 GLU B CA 1
ATOM 1485 C C . GLU B 1 29 ? -8.922 -1.797 -5.473 1 97.38 29 GLU B C 1
ATOM 1487 O O . GLU B 1 29 ? -8.766 -0.64 -5.074 1 97.38 29 GLU B O 1
ATOM 1492 N N . ARG B 1 30 ? -9.305 -2.787 -4.629 1 96.69 30 ARG B N 1
ATOM 1493 C CA . ARG B 1 30 ? -9.836 -2.383 -3.328 1 96.69 30 ARG B CA 1
ATOM 1494 C C . ARG B 1 30 ? -9.273 -3.26 -2.213 1 96.69 30 ARG B C 1
ATOM 1496 O O . ARG B 1 30 ? -9.508 -2.992 -1.032 1 96.69 30 ARG B O 1
ATOM 1503 N N . GLY B 1 31 ? -8.453 -4.258 -2.584 1 98.38 31 GLY B N 1
ATOM 1504 C CA . GLY B 1 31 ? -7.863 -5.121 -1.571 1 98.38 31 GLY B CA 1
ATOM 1505 C C . GLY B 1 31 ? -8.734 -6.316 -1.229 1 98.38 31 GLY B C 1
ATOM 1506 O O . GLY B 1 31 ? -9.953 -6.277 -1.423 1 98.38 31 GLY B O 1
ATOM 1507 N N . PRO B 1 32 ? -8.156 -7.406 -0.773 1 98.5 32 PRO B N 1
ATOM 1508 C CA . PRO B 1 32 ? -8.922 -8.609 -0.417 1 98.5 32 PRO B CA 1
ATOM 1509 C C . PRO B 1 32 ? -9.938 -8.352 0.691 1 98.5 32 PRO B C 1
ATOM 1511 O O . PRO B 1 32 ? -11.031 -8.93 0.673 1 98.5 32 PRO B O 1
ATOM 1514 N N . ALA B 1 33 ? -9.562 -7.559 1.644 1 97.69 33 ALA B N 1
ATOM 1515 C CA . ALA B 1 33 ? -10.461 -7.32 2.768 1 97.69 33 ALA B CA 1
ATOM 1516 C C . ALA B 1 33 ? -11.773 -6.699 2.299 1 97.69 33 ALA B C 1
ATOM 1518 O O . ALA B 1 33 ? -12.844 -6.992 2.846 1 97.69 33 ALA B O 1
ATOM 1519 N N . ALA B 1 34 ? -11.727 -5.934 1.253 1 97.44 34 ALA B N 1
ATOM 1520 C CA . ALA B 1 34 ? -12.906 -5.223 0.764 1 97.44 34 ALA B CA 1
ATOM 1521 C C . ALA B 1 34 ? -13.562 -5.977 -0.389 1 97.44 34 ALA B C 1
ATOM 1523 O O . ALA B 1 34 ? -14.414 -5.43 -1.09 1 97.44 34 ALA B O 1
ATOM 1524 N N . THR B 1 35 ? -13.086 -7.133 -0.686 1 98.06 35 THR B N 1
ATOM 1525 C CA . THR B 1 35 ? -13.617 -7.957 -1.764 1 98.06 35 THR B CA 1
ATOM 1526 C C . THR B 1 35 ? -14.18 -9.266 -1.214 1 98.06 35 THR B C 1
ATOM 1528 O O . THR B 1 35 ? -13.461 -10.047 -0.589 1 98.06 35 THR B O 1
ATOM 1531 N N . SER B 1 36 ? -15.43 -9.523 -1.434 1 97 36 SER B N 1
ATOM 1532 C CA . SER B 1 36 ? -16.047 -10.758 -0.967 1 97 36 SER B CA 1
ATOM 1533 C C . SER B 1 36 ? -16.031 -11.828 -2.051 1 97 36 SER B C 1
ATOM 1535 O O . SER B 1 36 ? -15.797 -11.531 -3.225 1 97 36 SER B O 1
ATOM 1537 N N . LEU B 1 37 ? -16.234 -13.094 -1.604 1 97.06 37 LEU B N 1
ATOM 1538 C CA . LEU B 1 37 ? -16.391 -14.164 -2.584 1 97.06 37 LEU B CA 1
ATOM 1539 C C . LEU B 1 37 ? -17.562 -13.875 -3.51 1 97.06 37 LEU B C 1
ATOM 1541 O O . LEU B 1 37 ? -17.531 -14.219 -4.691 1 97.06 37 LEU B O 1
ATOM 1545 N N . ARG B 1 38 ? -18.609 -13.219 -2.998 1 97.5 38 ARG B N 1
ATOM 1546 C CA . ARG B 1 38 ? -19.766 -12.836 -3.803 1 97.5 38 ARG B CA 1
ATOM 1547 C C . ARG B 1 38 ? -19.375 -11.812 -4.867 1 97.5 38 ARG B C 1
ATOM 1549 O O . ARG B 1 38 ? -19.828 -11.898 -6.012 1 97.5 38 ARG B O 1
ATOM 1556 N N . ASP B 1 39 ? -18.578 -10.828 -4.512 1 98.06 39 ASP B N 1
ATOM 1557 C CA . ASP B 1 39 ? -18.078 -9.844 -5.473 1 98.06 39 ASP B CA 1
ATOM 1558 C C . ASP B 1 39 ? -17.359 -10.523 -6.637 1 98.06 39 ASP B C 1
ATOM 1560 O O . ASP B 1 39 ? -17.609 -10.195 -7.801 1 98.06 39 ASP B O 1
ATOM 1564 N N . VAL B 1 40 ? -16.438 -11.484 -6.285 1 98.44 40 VAL B N 1
ATOM 1565 C CA . VAL B 1 40 ? -15.648 -12.188 -7.289 1 98.44 40 VAL B CA 1
ATOM 1566 C C . VAL B 1 40 ? -16.562 -13.031 -8.172 1 98.44 40 VAL B C 1
ATOM 1568 O O . VAL B 1 40 ? -16.391 -13.062 -9.391 1 98.44 40 VAL B O 1
ATOM 1571 N N . ALA B 1 41 ? -17.5 -13.672 -7.562 1 98.12 41 ALA B N 1
ATOM 1572 C CA . ALA B 1 41 ? -18.469 -14.5 -8.289 1 98.12 41 ALA B CA 1
ATOM 1573 C C . ALA B 1 41 ? -19.266 -13.664 -9.289 1 98.12 41 ALA B C 1
ATOM 1575 O O . ALA B 1 41 ? -19.359 -14.031 -10.461 1 98.12 41 ALA B O 1
ATOM 1576 N N . GLU B 1 42 ? -19.797 -12.547 -8.836 1 98.19 42 GLU B N 1
ATOM 1577 C CA . GLU B 1 42 ? -20.578 -11.656 -9.68 1 98.19 42 GLU B CA 1
ATOM 1578 C C . GLU B 1 42 ? -19.75 -11.148 -10.859 1 98.19 42 GLU B C 1
ATOM 1580 O O . GLU B 1 42 ? -20.219 -11.164 -12 1 98.19 42 GLU B O 1
ATOM 1585 N N . ARG B 1 43 ? -18.562 -10.812 -10.625 1 97.5 43 ARG B N 1
ATOM 1586 C CA . ARG B 1 43 ? -17.703 -10.258 -11.664 1 97.5 43 ARG B CA 1
ATOM 1587 C C . ARG B 1 43 ? -17.281 -11.344 -12.656 1 97.5 43 ARG B C 1
ATOM 1589 O O . ARG B 1 43 ? -17.109 -11.07 -13.844 1 97.5 43 ARG B O 1
ATOM 1596 N N . SER B 1 44 ? -17.125 -12.562 -12.141 1 97.38 44 SER B N 1
ATOM 1597 C CA . SER B 1 44 ? -16.609 -13.656 -12.961 1 97.38 44 SER B CA 1
ATOM 1598 C C . SER B 1 44 ? -17.734 -14.398 -13.664 1 97.38 44 SER B C 1
ATOM 1600 O O . SER B 1 44 ? -17.484 -15.219 -14.547 1 97.38 44 SER B O 1
ATOM 1602 N N . GLY B 1 45 ? -18.953 -14.148 -13.266 1 96.81 45 GLY B N 1
ATOM 1603 C CA . GLY B 1 45 ? -20.078 -14.906 -13.805 1 96.81 45 GLY B CA 1
ATOM 1604 C C . GLY B 1 45 ? -20.109 -16.344 -13.336 1 96.81 45 GLY B C 1
ATOM 1605 O O . GLY B 1 45 ? -20.453 -17.25 -14.102 1 96.81 45 GLY B O 1
ATOM 1606 N N . VAL B 1 46 ? -19.594 -16.578 -12.18 1 95.25 46 VAL B N 1
ATOM 1607 C CA . VAL B 1 46 ? -19.531 -17.906 -11.586 1 95.25 46 VAL B CA 1
ATOM 1608 C C . VAL B 1 46 ? -20.266 -17.906 -10.25 1 95.25 46 VAL B C 1
ATOM 1610 O O . VAL B 1 46 ? -20.375 -16.875 -9.586 1 95.25 46 VAL B O 1
ATOM 1613 N N . ASN B 1 47 ? -20.766 -19.047 -9.938 1 93.75 47 ASN B N 1
ATOM 1614 C CA . ASN B 1 47 ? -21.438 -19.219 -8.648 1 93.75 47 ASN B CA 1
ATOM 1615 C C . ASN B 1 47 ? -20.438 -19.188 -7.496 1 93.75 47 ASN B C 1
ATOM 1617 O O . ASN B 1 47 ? -19.375 -19.828 -7.562 1 93.75 47 ASN B O 1
ATOM 1621 N N . ALA B 1 48 ? -20.844 -18.438 -6.438 1 95.25 48 ALA B N 1
ATOM 1622 C CA . ALA B 1 48 ? -19.953 -18.328 -5.281 1 95.25 48 ALA B CA 1
ATOM 1623 C C . ALA B 1 48 ? -19.703 -19.688 -4.648 1 95.25 48 ALA B C 1
ATOM 1625 O O . ALA B 1 48 ? -18.609 -19.953 -4.141 1 95.25 48 ALA B O 1
ATOM 1626 N N . GLY B 1 49 ? -20.672 -20.469 -4.668 1 95.12 49 GLY B N 1
ATOM 1627 C CA . GLY B 1 49 ? -20.516 -21.812 -4.148 1 95.12 49 GLY B CA 1
ATOM 1628 C C . GLY B 1 49 ? -19.484 -22.625 -4.91 1 95.12 49 GLY B C 1
ATOM 1629 O O . GLY B 1 49 ? -18.734 -23.422 -4.316 1 95.12 49 GLY B O 1
ATOM 1630 N N . LEU B 1 50 ? -19.438 -22.484 -6.156 1 94.12 50 LEU B N 1
ATOM 1631 C CA . LEU B 1 50 ? -18.469 -23.172 -6.996 1 94.12 50 LEU B CA 1
ATOM 1632 C C . LEU B 1 50 ? -17.062 -22.672 -6.715 1 94.12 50 LEU B C 1
ATOM 1634 O O . LEU B 1 50 ? -16.109 -23.469 -6.695 1 94.12 50 LEU B O 1
ATOM 1638 N N . ILE B 1 51 ? -16.922 -21.359 -6.477 1 96.06 51 ILE B N 1
ATOM 1639 C CA . ILE B 1 51 ? -15.617 -20.812 -6.129 1 96.06 51 ILE B CA 1
ATOM 1640 C C . ILE B 1 51 ? -15.125 -21.422 -4.816 1 96.06 51 ILE B C 1
ATOM 1642 O O . ILE B 1 51 ? -13.977 -21.859 -4.719 1 96.06 51 ILE B O 1
ATOM 1646 N N . PHE B 1 52 ? -16.047 -21.453 -3.885 1 95.5 52 PHE B N 1
ATOM 1647 C CA . PHE B 1 52 ? -15.688 -22.016 -2.592 1 95.5 52 PHE B CA 1
ATOM 1648 C C . PHE B 1 52 ? -15.266 -23.469 -2.74 1 95.5 52 PHE B C 1
ATOM 1650 O O . PHE B 1 52 ? -14.273 -23.906 -2.145 1 95.5 52 PHE B O 1
ATOM 1657 N N . ARG B 1 53 ? -15.945 -24.219 -3.557 1 94.88 53 ARG B N 1
ATOM 1658 C CA . ARG B 1 53 ? -15.688 -25.641 -3.732 1 94.88 53 ARG B CA 1
ATOM 1659 C C . ARG B 1 53 ? -14.367 -25.875 -4.449 1 94.88 53 ARG B C 1
ATOM 1661 O O . ARG B 1 53 ? -13.602 -26.766 -4.07 1 94.88 53 ARG B O 1
ATOM 1668 N N . HIS B 1 54 ? -14.078 -25.062 -5.395 1 95.12 54 HIS B N 1
ATOM 1669 C CA . HIS B 1 54 ? -12.961 -25.375 -6.277 1 95.12 54 HIS B CA 1
ATOM 1670 C C . HIS B 1 54 ? -11.711 -24.578 -5.895 1 95.12 54 HIS B C 1
ATOM 1672 O O . HIS B 1 54 ? -10.594 -24.969 -6.246 1 95.12 54 HIS B O 1
ATOM 1678 N N . ILE B 1 55 ? -11.852 -23.516 -5.238 1 96.25 55 ILE B N 1
ATOM 1679 C CA . ILE B 1 55 ? -10.719 -22.672 -4.844 1 96.25 55 ILE B CA 1
ATOM 1680 C C . ILE B 1 55 ? -10.625 -22.609 -3.322 1 96.25 55 ILE B C 1
ATOM 1682 O O . ILE B 1 55 ? -9.578 -22.906 -2.744 1 96.25 55 ILE B O 1
ATOM 1686 N N . GLY B 1 56 ? -11.719 -22.266 -2.662 1 96.19 56 GLY B N 1
ATOM 1687 C CA . GLY B 1 56 ? -11.734 -22.281 -1.207 1 96.19 56 GLY B CA 1
ATOM 1688 C C . GLY B 1 56 ? -12.258 -20.984 -0.604 1 96.19 56 GLY B C 1
ATOM 1689 O O . GLY B 1 56 ? -13.055 -20.281 -1.226 1 96.19 56 GLY B O 1
ATOM 1690 N N . ASN B 1 57 ? -11.898 -20.812 0.63 1 96.75 57 ASN B N 1
ATOM 1691 C CA . ASN B 1 57 ? -12.297 -19.594 1.342 1 96.75 57 ASN B CA 1
ATOM 1692 C C . ASN B 1 57 ? -11.484 -18.391 0.885 1 96.75 57 ASN B C 1
ATOM 1694 O O . ASN B 1 57 ? -10.727 -18.469 -0.079 1 96.75 57 ASN B O 1
ATOM 1698 N N . LYS B 1 58 ? -11.68 -17.281 1.482 1 97.56 58 LYS B N 1
ATOM 1699 C CA . LYS B 1 58 ? -11.031 -16.031 1.095 1 97.56 58 LYS B CA 1
ATOM 1700 C C . LYS B 1 58 ? -9.508 -16.172 1.112 1 97.56 58 LYS B C 1
ATOM 1702 O O . LYS B 1 58 ? -8.828 -15.734 0.18 1 97.56 58 LYS B O 1
ATOM 1707 N N . GLU B 1 59 ? -9 -16.766 2.135 1 97.88 59 GLU B N 1
ATOM 1708 C CA . GLU B 1 59 ? -7.555 -16.906 2.262 1 97.88 59 GLU B CA 1
ATOM 1709 C C . GLU B 1 59 ? -6.988 -17.781 1.14 1 97.88 59 GLU B C 1
ATOM 1711 O O . GLU B 1 59 ? -5.945 -17.453 0.567 1 97.88 59 GLU B O 1
ATOM 1716 N N . ALA B 1 60 ? -7.637 -18.844 0.835 1 97.75 60 ALA B N 1
ATOM 1717 C CA . ALA B 1 60 ? -7.23 -19.719 -0.266 1 97.75 60 ALA B CA 1
ATOM 1718 C C . ALA B 1 60 ? -7.281 -18.969 -1.599 1 97.75 60 ALA B C 1
ATOM 1720 O O . ALA B 1 60 ? -6.422 -19.172 -2.461 1 97.75 60 ALA B O 1
ATOM 1721 N N . LEU B 1 61 ? -8.305 -18.156 -1.738 1 98.19 61 LEU B N 1
ATOM 1722 C CA . LEU B 1 61 ? -8.43 -17.375 -2.959 1 98.19 61 LEU B CA 1
ATOM 1723 C C . LEU B 1 61 ? -7.281 -16.375 -3.078 1 98.19 61 LEU B C 1
ATOM 1725 O O . LEU B 1 61 ? -6.715 -16.203 -4.16 1 98.19 61 LEU B O 1
ATOM 1729 N N . VAL B 1 62 ? -6.941 -15.719 -1.998 1 98.69 62 VAL B N 1
ATOM 1730 C CA . VAL B 1 62 ? -5.828 -14.781 -2.004 1 98.69 62 VAL B CA 1
ATOM 1731 C C . VAL B 1 62 ? -4.543 -15.5 -2.398 1 98.69 62 VAL B C 1
ATOM 1733 O O . VAL B 1 62 ? -3.799 -15.031 -3.264 1 98.69 62 VAL B O 1
ATOM 1736 N N . ALA B 1 63 ? -4.316 -16.672 -1.82 1 98.5 63 ALA B N 1
ATOM 1737 C CA . ALA B 1 63 ? -3.131 -17.453 -2.141 1 98.5 63 ALA B CA 1
ATOM 1738 C C . ALA B 1 63 ? -3.1 -17.828 -3.623 1 98.5 63 ALA B C 1
ATOM 1740 O O . ALA B 1 63 ? -2.068 -17.672 -4.281 1 98.5 63 ALA B O 1
ATOM 1741 N N . ALA B 1 64 ? -4.223 -18.266 -4.109 1 98 64 ALA B N 1
ATOM 1742 C CA . ALA B 1 64 ? -4.324 -18.688 -5.508 1 98 64 ALA B CA 1
ATOM 1743 C C . ALA B 1 64 ? -4.062 -17.5 -6.445 1 98 64 ALA B C 1
ATOM 1745 O O . ALA B 1 64 ? -3.414 -17.656 -7.48 1 98 64 ALA B O 1
ATOM 1746 N N . VAL B 1 65 ? -4.574 -16.328 -6.086 1 98.56 65 VAL B N 1
ATOM 1747 C CA . VAL B 1 65 ? -4.383 -15.141 -6.902 1 98.56 65 VAL B CA 1
ATOM 1748 C C . VAL B 1 65 ? -2.904 -14.75 -6.91 1 98.56 65 VAL B C 1
ATOM 1750 O O . VAL B 1 65 ? -2.352 -14.414 -7.961 1 98.56 65 VAL B O 1
ATOM 1753 N N . LEU B 1 66 ? -2.268 -14.812 -5.762 1 98.44 66 LEU B N 1
ATOM 1754 C CA . LEU B 1 66 ? -0.852 -14.477 -5.676 1 98.44 66 LEU B CA 1
ATOM 1755 C C . LEU B 1 66 ? -0.017 -15.398 -6.559 1 98.44 66 LEU B C 1
ATOM 1757 O O . LEU B 1 66 ? 0.841 -14.93 -7.312 1 98.44 66 LEU B O 1
ATOM 1761 N N . ASP B 1 67 ? -0.286 -16.672 -6.531 1 97.62 67 ASP B N 1
ATOM 1762 C CA . ASP B 1 67 ? 0.425 -17.625 -7.367 1 97.62 67 ASP B CA 1
ATOM 1763 C C . ASP B 1 67 ? 0.124 -17.406 -8.852 1 97.62 67 ASP B C 1
ATOM 1765 O O . ASP B 1 67 ? 1.023 -17.469 -9.688 1 97.62 67 ASP B O 1
ATOM 1769 N N . PHE B 1 68 ? -1.124 -17.156 -9.102 1 97.44 68 PHE B N 1
ATOM 1770 C CA . PHE B 1 68 ? -1.571 -16.891 -10.469 1 97.44 68 PHE B CA 1
ATOM 1771 C C . PHE B 1 68 ? -0.827 -15.703 -11.07 1 97.44 68 PHE B C 1
ATOM 1773 O O . PHE B 1 68 ? -0.331 -15.781 -12.195 1 97.44 68 PHE B O 1
ATOM 1780 N N . LEU B 1 69 ? -0.689 -14.641 -10.359 1 97.69 69 LEU B N 1
ATOM 1781 C CA . LEU B 1 69 ? -0.026 -13.43 -10.828 1 97.69 69 LEU B CA 1
ATOM 1782 C C . LEU B 1 69 ? 1.467 -13.672 -11.031 1 97.69 69 LEU B C 1
ATOM 1784 O O . LEU B 1 69 ? 2.059 -13.156 -11.984 1 97.69 69 LEU B O 1
ATOM 1788 N N . ALA B 1 70 ? 2.07 -14.43 -10.102 1 96.75 70 ALA B N 1
ATOM 1789 C CA . ALA B 1 70 ? 3.479 -14.781 -10.266 1 96.75 70 ALA B CA 1
ATOM 1790 C C . ALA B 1 70 ? 3.703 -15.555 -11.562 1 96.75 70 ALA B C 1
ATOM 1792 O O . ALA B 1 70 ? 4.641 -15.273 -12.305 1 96.75 70 ALA B O 1
ATOM 1793 N N . ASP B 1 71 ? 2.791 -16.453 -11.844 1 95.12 71 ASP B N 1
ATOM 1794 C CA . ASP B 1 71 ? 2.875 -17.25 -13.062 1 95.12 71 ASP B CA 1
ATOM 1795 C C . ASP B 1 71 ? 2.693 -16.391 -14.305 1 95.12 71 ASP B C 1
ATOM 1797 O O . ASP B 1 71 ? 3.377 -16.594 -15.312 1 95.12 71 ASP B O 1
ATOM 1801 N N . GLU B 1 72 ? 1.772 -15.5 -14.203 1 94.94 72 GLU B N 1
ATOM 1802 C CA . GLU B 1 72 ? 1.534 -14.602 -15.336 1 94.94 72 GLU B CA 1
ATOM 1803 C C . GLU B 1 72 ? 2.781 -13.789 -15.664 1 94.94 72 GLU B C 1
ATOM 1805 O O . GLU B 1 72 ? 3.104 -13.586 -16.844 1 94.94 72 GLU B O 1
ATOM 1810 N N . LEU B 1 73 ? 3.432 -13.367 -14.672 1 94.75 73 LEU B N 1
ATOM 1811 C CA . LEU B 1 73 ? 4.625 -12.555 -14.859 1 94.75 73 LEU B CA 1
ATOM 1812 C C . LEU B 1 73 ? 5.746 -13.367 -15.492 1 94.75 73 LEU B C 1
ATOM 1814 O O . LEU B 1 73 ? 6.422 -12.898 -16.406 1 94.75 73 LEU B O 1
ATOM 1818 N N . VAL B 1 74 ? 5.938 -14.57 -15.023 1 93.31 74 VAL B N 1
ATOM 1819 C CA . VAL B 1 74 ? 6.965 -15.461 -15.562 1 93.31 74 VAL B CA 1
ATOM 1820 C C . VAL B 1 74 ? 6.664 -15.766 -17.031 1 93.31 74 VAL B C 1
ATOM 1822 O O . VAL B 1 74 ? 7.562 -15.719 -17.875 1 93.31 74 VAL B O 1
ATOM 1825 N N . THR B 1 75 ? 5.406 -16 -17.297 1 94.38 75 THR B N 1
ATOM 1826 C CA . THR B 1 75 ? 4.992 -16.328 -18.656 1 94.38 75 THR B CA 1
ATOM 1827 C C . THR B 1 75 ? 5.234 -15.156 -19.594 1 94.38 75 THR B C 1
ATOM 1829 O O . THR B 1 75 ? 5.773 -15.328 -20.688 1 94.38 75 THR B O 1
ATOM 1832 N N . ALA B 1 76 ? 4.852 -13.977 -19.156 1 94.44 76 ALA B N 1
ATOM 1833 C CA . ALA B 1 76 ? 5.023 -12.781 -19.969 1 94.44 76 ALA B CA 1
ATOM 1834 C C . ALA B 1 76 ? 6.5 -12.516 -20.25 1 94.44 76 ALA B C 1
ATOM 1836 O O . ALA B 1 76 ? 6.871 -12.18 -21.375 1 94.44 76 ALA B O 1
ATOM 1837 N N . ARG B 1 77 ? 7.328 -12.711 -19.281 1 91.06 77 ARG B N 1
ATOM 1838 C CA . ARG B 1 77 ? 8.758 -12.484 -19.422 1 91.06 77 ARG B CA 1
ATOM 1839 C C . ARG B 1 77 ? 9.398 -13.547 -20.312 1 91.06 77 ARG B C 1
ATOM 1841 O O . ARG B 1 77 ? 10.305 -13.258 -21.094 1 91.06 77 ARG B O 1
ATOM 1848 N N . GLY B 1 78 ? 8.906 -14.758 -20.188 1 90.5 78 GLY B N 1
ATOM 1849 C CA . GLY B 1 78 ? 9.453 -15.883 -20.938 1 90.5 78 GLY B CA 1
ATOM 1850 C C . GLY B 1 78 ? 9.047 -15.875 -22.391 1 90.5 78 GLY B C 1
ATOM 1851 O O . GLY B 1 78 ? 9.703 -16.516 -23.234 1 90.5 78 GLY B O 1
ATOM 1852 N N . THR B 1 79 ? 7.926 -15.242 -22.75 1 91.06 79 THR B N 1
ATOM 1853 C CA . THR B 1 79 ? 7.438 -15.227 -24.125 1 91.06 79 THR B CA 1
ATOM 1854 C C . THR B 1 79 ? 7.82 -13.922 -24.812 1 91.06 79 THR B C 1
ATOM 1856 O O . THR B 1 79 ? 7.355 -13.648 -25.922 1 91.06 79 THR B O 1
ATOM 1859 N N . ASP B 1 80 ? 8.656 -13.086 -24.25 1 89.75 80 ASP B N 1
ATOM 1860 C CA . ASP B 1 80 ? 9.117 -11.805 -24.766 1 89.75 80 ASP B CA 1
ATOM 1861 C C . ASP B 1 80 ? 7.941 -10.906 -25.141 1 89.75 80 ASP B C 1
ATOM 1863 O O . ASP B 1 80 ? 7.879 -10.383 -26.266 1 89.75 80 ASP B O 1
ATOM 1867 N N . ALA B 1 81 ? 6.918 -11 -24.281 1 94.12 81 ALA B N 1
ATOM 1868 C CA . ALA B 1 81 ? 5.793 -10.086 -24.453 1 94.12 81 ALA B CA 1
ATOM 1869 C C . ALA B 1 81 ? 6.266 -8.633 -24.5 1 94.12 81 ALA B C 1
ATOM 1871 O O . ALA B 1 81 ? 7.344 -8.305 -24 1 94.12 81 ALA B O 1
ATOM 1872 N N . PRO B 1 82 ? 5.484 -7.812 -25.156 1 96.56 82 PRO B N 1
ATOM 1873 C CA . PRO B 1 82 ? 5.82 -6.391 -25.156 1 96.56 82 PRO B CA 1
ATOM 1874 C C . PRO B 1 82 ? 5.996 -5.82 -23.75 1 96.56 82 PRO B C 1
ATOM 1876 O O . PRO B 1 82 ? 5.336 -6.27 -22.812 1 96.56 82 PRO B O 1
ATOM 1879 N N . GLU B 1 83 ? 6.84 -4.898 -23.641 1 95.81 83 GLU B N 1
ATOM 1880 C CA . GLU B 1 83 ? 7.172 -4.285 -22.344 1 95.81 83 GLU B CA 1
ATOM 1881 C C . GLU B 1 83 ? 5.922 -3.754 -21.656 1 95.81 83 GLU B C 1
ATOM 1883 O O . GLU B 1 83 ? 5.797 -3.852 -20.438 1 95.81 83 GLU B O 1
ATOM 1888 N N . GLU B 1 84 ? 5.031 -3.199 -22.406 1 96.31 84 GLU B N 1
ATOM 1889 C CA . GLU B 1 84 ? 3.811 -2.635 -21.844 1 96.31 84 GLU B CA 1
ATOM 1890 C C . GLU B 1 84 ? 2.965 -3.713 -21.172 1 96.31 84 GLU B C 1
ATOM 1892 O O . GLU B 1 84 ? 2.311 -3.453 -20.156 1 96.31 84 GLU B O 1
ATOM 1897 N N . VAL B 1 85 ? 3.029 -4.891 -21.766 1 95.75 85 VAL B N 1
ATOM 1898 C CA . VAL B 1 85 ? 2.275 -6.016 -21.219 1 95.75 85 VAL B CA 1
ATOM 1899 C C . VAL B 1 85 ? 2.928 -6.496 -19.922 1 95.75 85 VAL B C 1
ATOM 1901 O O . VAL B 1 85 ? 2.244 -6.73 -18.922 1 95.75 85 VAL B O 1
ATOM 1904 N N . ILE B 1 86 ? 4.215 -6.602 -19.938 1 96.12 86 ILE B N 1
ATOM 1905 C CA . ILE B 1 86 ? 4.957 -7.023 -18.75 1 96.12 86 ILE B CA 1
ATOM 1906 C C . ILE B 1 86 ? 4.73 -6.027 -17.625 1 96.12 86 ILE B C 1
ATOM 1908 O O . ILE B 1 86 ? 4.453 -6.422 -16.484 1 96.12 86 ILE B O 1
ATOM 1912 N N . GLU B 1 87 ? 4.77 -4.742 -17.984 1 96.75 87 GLU B N 1
ATOM 1913 C CA . GLU B 1 87 ? 4.582 -3.701 -16.969 1 96.75 87 GLU B CA 1
ATOM 1914 C C . GLU B 1 87 ? 3.178 -3.748 -16.375 1 96.75 87 GLU B C 1
ATOM 1916 O O . GLU B 1 87 ? 2.992 -3.508 -15.188 1 96.75 87 GLU B O 1
ATOM 1921 N N . ALA B 1 88 ? 2.244 -4.039 -17.188 1 96.56 88 ALA B N 1
ATOM 1922 C CA . ALA B 1 88 ? 0.874 -4.156 -16.703 1 96.56 88 ALA B CA 1
ATOM 1923 C C . ALA B 1 88 ? 0.748 -5.297 -15.695 1 96.56 88 ALA B C 1
ATOM 1925 O O . ALA B 1 88 ? 0.04 -5.172 -14.695 1 96.56 88 ALA B O 1
ATOM 1926 N N . HIS B 1 89 ? 1.418 -6.418 -15.984 1 96.31 89 HIS B N 1
ATOM 1927 C CA . HIS B 1 89 ? 1.415 -7.547 -15.062 1 96.31 89 HIS B CA 1
ATOM 1928 C C . HIS B 1 89 ? 2.146 -7.203 -13.766 1 96.31 89 HIS B C 1
ATOM 1930 O O . HIS B 1 89 ? 1.708 -7.582 -12.68 1 96.31 89 HIS B O 1
ATOM 1936 N N . VAL B 1 90 ? 3.211 -6.465 -13.875 1 96.69 90 VAL B N 1
ATOM 1937 C CA . VAL B 1 90 ? 3.969 -6.035 -12.711 1 96.69 90 VAL B CA 1
ATOM 1938 C C . VAL B 1 90 ? 3.109 -5.113 -11.844 1 96.69 90 VAL B C 1
ATOM 1940 O O . VAL B 1 90 ? 3.01 -5.305 -10.633 1 96.69 90 VAL B O 1
ATOM 1943 N N . GLU B 1 91 ? 2.447 -4.215 -12.508 1 97.62 91 GLU B N 1
ATOM 1944 C CA . GLU B 1 91 ? 1.611 -3.246 -11.805 1 97.62 91 GLU B CA 1
ATOM 1945 C C . GLU B 1 91 ? 0.488 -3.936 -11.039 1 97.62 91 GLU B C 1
ATOM 1947 O O . GLU B 1 91 ? 0.259 -3.639 -9.867 1 97.62 91 GLU B O 1
ATOM 1952 N N . ARG B 1 92 ? -0.122 -4.816 -11.656 1 97.5 92 ARG B N 1
ATOM 1953 C CA . ARG B 1 92 ? -1.202 -5.559 -11.016 1 97.5 92 ARG B CA 1
ATOM 1954 C C . ARG B 1 92 ? -0.68 -6.387 -9.844 1 97.5 92 ARG B C 1
ATOM 1956 O O . ARG B 1 92 ? -1.293 -6.414 -8.773 1 97.5 92 ARG B O 1
ATOM 1963 N N . SER B 1 93 ? 0.419 -7.004 -10.078 1 97.81 93 SER B N 1
ATOM 1964 C CA . SER B 1 93 ? 0.984 -7.922 -9.094 1 97.81 93 SER B CA 1
ATOM 1965 C C . SER B 1 93 ? 1.385 -7.184 -7.82 1 97.81 93 SER B C 1
ATOM 1967 O O . SER B 1 93 ? 0.967 -7.562 -6.723 1 97.81 93 SER B O 1
ATOM 1969 N N . TRP B 1 94 ? 2.178 -6.094 -7.957 1 97.69 94 TRP B N 1
ATOM 1970 C CA . TRP B 1 94 ? 2.664 -5.465 -6.734 1 97.69 94 TRP B CA 1
ATOM 1971 C C . TRP B 1 94 ? 1.532 -4.746 -6.008 1 97.69 94 TRP B C 1
ATOM 1973 O O . TRP B 1 94 ? 1.54 -4.648 -4.777 1 97.69 94 TRP B O 1
ATOM 1983 N N . LYS B 1 95 ? 0.488 -4.254 -6.758 1 98.69 95 LYS B N 1
ATOM 1984 C CA . LYS B 1 95 ? -0.664 -3.643 -6.105 1 98.69 95 LYS B CA 1
ATOM 1985 C C . LYS B 1 95 ? -1.419 -4.66 -5.254 1 98.69 95 LYS B C 1
ATOM 1987 O O . LYS B 1 95 ? -1.822 -4.359 -4.129 1 98.69 95 LYS B O 1
ATOM 1992 N N . VAL B 1 96 ? -1.617 -5.867 -5.797 1 98.75 96 VAL B N 1
ATOM 1993 C CA . VAL B 1 96 ? -2.309 -6.91 -5.051 1 98.75 96 VAL B CA 1
ATOM 1994 C C . VAL B 1 96 ? -1.494 -7.281 -3.812 1 98.75 96 VAL B C 1
ATOM 1996 O O . VAL B 1 96 ? -2.049 -7.438 -2.721 1 98.75 96 VAL B O 1
ATOM 1999 N N . ILE B 1 97 ? -0.188 -7.371 -3.99 1 98.62 97 ILE B N 1
ATOM 2000 C CA . ILE B 1 97 ? 0.681 -7.723 -2.873 1 98.62 97 ILE B CA 1
ATOM 2001 C C . ILE B 1 97 ? 0.618 -6.633 -1.808 1 98.62 97 ILE B C 1
ATOM 2003 O O . ILE B 1 97 ? 0.443 -6.922 -0.622 1 98.62 97 ILE B O 1
ATOM 2007 N N . ALA B 1 98 ? 0.709 -5.395 -2.217 1 98.75 98 ALA B N 1
ATOM 2008 C CA . ALA B 1 98 ? 0.655 -4.266 -1.292 1 98.75 98 ALA B CA 1
ATOM 2009 C C . ALA B 1 98 ? -0.655 -4.258 -0.51 1 98.75 98 ALA B C 1
ATOM 2011 O O . ALA B 1 98 ? -0.652 -4.141 0.718 1 98.75 98 ALA B O 1
ATOM 2012 N N . ARG B 1 99 ? -1.711 -4.406 -1.247 1 98.75 99 ARG B N 1
ATOM 2013 C CA . ARG B 1 99 ? -3.027 -4.352 -0.618 1 98.75 99 ARG B CA 1
ATOM 2014 C C . ARG B 1 99 ? -3.24 -5.543 0.309 1 98.75 99 ARG B C 1
ATOM 2016 O O . ARG B 1 99 ? -3.818 -5.402 1.389 1 98.75 99 ARG B O 1
ATOM 2023 N N . ALA B 1 100 ? -2.816 -6.723 -0.103 1 98.69 100 ALA B N 1
ATOM 2024 C CA . ALA B 1 100 ? -2.936 -7.906 0.747 1 98.69 100 ALA B CA 1
ATOM 2025 C C . ALA B 1 100 ? -2.16 -7.727 2.049 1 98.69 100 ALA B C 1
ATOM 2027 O O . ALA B 1 100 ? -2.66 -8.055 3.127 1 98.69 100 ALA B O 1
ATOM 2028 N N . LEU B 1 101 ? -0.977 -7.168 1.961 1 98.62 101 LEU B N 1
ATOM 2029 C CA . LEU B 1 101 ? -0.151 -6.941 3.143 1 98.62 101 LEU B CA 1
ATOM 2030 C C . LEU B 1 101 ? -0.79 -5.902 4.059 1 98.62 101 LEU B C 1
ATOM 2032 O O . LEU B 1 101 ? -0.838 -6.094 5.277 1 98.62 101 LEU B O 1
ATOM 2036 N N . LEU B 1 102 ? -1.291 -4.863 3.449 1 98.44 102 LEU B N 1
ATOM 2037 C CA . LEU B 1 102 ? -1.951 -3.824 4.234 1 98.44 102 LEU B CA 1
ATOM 2038 C C . LEU B 1 102 ? -3.199 -4.371 4.918 1 98.44 102 LEU B C 1
ATOM 2040 O O . LEU B 1 102 ? -3.564 -3.918 6.004 1 98.44 102 LEU B O 1
ATOM 2044 N N . ASP B 1 103 ? -3.791 -5.375 4.277 1 98.25 103 ASP B N 1
ATOM 2045 C CA . ASP B 1 103 ? -5 -5.988 4.82 1 98.25 103 ASP B CA 1
ATOM 2046 C C . ASP B 1 103 ? -4.652 -7.043 5.867 1 98.25 103 ASP B C 1
ATOM 2048 O O . ASP B 1 103 ? -5.547 -7.645 6.473 1 98.25 103 ASP B O 1
ATOM 2052 N N . GLY B 1 104 ? -3.389 -7.301 6.086 1 97.44 104 GLY B N 1
ATOM 2053 C CA . GLY B 1 104 ? -2.967 -8.172 7.172 1 97.44 104 GLY B CA 1
ATOM 2054 C C . GLY B 1 104 ? -2.725 -9.602 6.734 1 97.44 104 GLY B C 1
ATOM 2055 O O . GLY B 1 104 ? -2.518 -10.484 7.57 1 97.44 104 GLY B O 1
ATOM 2056 N N . TYR B 1 105 ? -2.781 -9.867 5.395 1 98.06 105 TYR B N 1
ATOM 2057 C CA . TYR B 1 105 ? -2.484 -11.211 4.91 1 98.06 105 TYR B CA 1
ATOM 2058 C C . TYR B 1 105 ? -0.987 -11.492 4.957 1 98.06 105 TYR B C 1
ATOM 2060 O O . TYR B 1 105 ? -0.177 -10.609 4.664 1 98.06 105 TYR B O 1
ATOM 2068 N N . ASP B 1 106 ? -0.63 -12.656 5.324 1 96.62 106 ASP B N 1
ATOM 2069 C CA . ASP B 1 106 ? 0.759 -13.102 5.312 1 96.62 106 ASP B CA 1
ATOM 2070 C C . ASP B 1 106 ? 1.153 -13.633 3.936 1 96.62 106 ASP B C 1
ATOM 2072 O O . ASP B 1 106 ? 1.219 -14.844 3.727 1 96.62 106 ASP B O 1
ATOM 2076 N N . VAL B 1 107 ? 1.457 -12.734 3.07 1 96.19 107 VAL B N 1
ATOM 2077 C CA . VAL B 1 107 ? 1.754 -13.062 1.68 1 96.19 107 VAL B CA 1
ATOM 2078 C C . VAL B 1 107 ? 2.904 -14.062 1.615 1 96.19 107 VAL B C 1
ATOM 2080 O O . VAL B 1 107 ? 2.895 -14.977 0.784 1 96.19 107 VAL B O 1
ATOM 2083 N N . GLY B 1 108 ? 3.9 -13.875 2.459 1 92.94 108 GLY B N 1
ATOM 2084 C CA . GLY B 1 108 ? 5.012 -14.812 2.494 1 92.94 108 GLY B CA 1
ATOM 2085 C C . GLY B 1 108 ? 4.582 -16.234 2.799 1 92.94 108 GLY B C 1
ATOM 2086 O O . GLY B 1 108 ? 5.145 -17.188 2.252 1 92.94 108 GLY B O 1
ATOM 2087 N N . ALA B 1 109 ? 3.576 -16.406 3.588 1 93.38 109 ALA B N 1
ATOM 2088 C CA . ALA B 1 109 ? 3.08 -17.734 3.971 1 93.38 109 ALA B CA 1
ATOM 2089 C C . ALA B 1 109 ? 2.066 -18.25 2.957 1 93.38 109 ALA B C 1
ATOM 2091 O O . ALA B 1 109 ? 1.943 -19.453 2.76 1 93.38 109 ALA B O 1
ATOM 2092 N N . LEU B 1 110 ? 1.387 -17.344 2.303 1 96 110 LEU B N 1
ATOM 2093 C CA . LEU B 1 110 ? 0.277 -17.719 1.437 1 96 110 LEU B CA 1
ATOM 2094 C C . LEU B 1 110 ? 0.773 -18.062 0.036 1 96 110 LEU B C 1
ATOM 2096 O O . LEU B 1 110 ? 0.271 -19 -0.593 1 96 110 LEU B O 1
ATOM 2100 N N . GLN B 1 111 ? 1.691 -17.297 -0.472 1 94.94 111 GLN B N 1
ATOM 2101 C CA . GLN B 1 111 ? 2.193 -17.547 -1.819 1 94.94 111 GLN B CA 1
ATOM 2102 C C . GLN B 1 111 ? 3.211 -18.688 -1.825 1 94.94 111 GLN B C 1
ATOM 2104 O O . GLN B 1 111 ? 4.184 -18.656 -1.069 1 94.94 111 GLN B O 1
ATOM 2109 N N . HIS B 1 112 ? 3.098 -19.578 -2.689 1 89.31 112 HIS B N 1
ATOM 2110 C CA . HIS B 1 112 ? 3.895 -20.812 -2.672 1 89.31 112 HIS B CA 1
ATOM 2111 C C . HIS B 1 112 ? 5.156 -20.656 -3.512 1 89.31 112 HIS B C 1
ATOM 2113 O O . HIS B 1 112 ? 6.156 -21.328 -3.268 1 89.31 112 HIS B O 1
ATOM 2119 N N . ARG B 1 113 ? 5.012 -19.828 -4.48 1 90.62 113 ARG B N 1
ATOM 2120 C CA . ARG B 1 113 ? 6.156 -19.656 -5.375 1 90.62 113 ARG B CA 1
ATOM 2121 C C . ARG B 1 113 ? 6.434 -18.188 -5.648 1 90.62 113 ARG B C 1
ATOM 2123 O O . ARG B 1 113 ? 5.504 -17.375 -5.742 1 90.62 113 ARG B O 1
ATOM 2130 N N . PHE B 1 114 ? 7.746 -17.953 -5.758 1 94.94 114 PHE B N 1
ATOM 2131 C CA . PHE B 1 114 ? 8.211 -16.609 -6.062 1 94.94 114 PHE B CA 1
ATOM 2132 C C . PHE B 1 114 ? 9.195 -16.625 -7.23 1 94.94 114 PHE B C 1
ATOM 2134 O O . PHE B 1 114 ? 10.336 -16.188 -7.094 1 94.94 114 PHE B O 1
ATOM 2141 N N . PRO B 1 115 ? 8.711 -17.078 -8.336 1 94 115 PRO B N 1
ATOM 2142 C CA . PRO B 1 115 ? 9.617 -17.406 -9.43 1 94 115 PRO B CA 1
ATOM 2143 C C . PRO B 1 115 ? 10.461 -16.219 -9.898 1 94 115 PRO B C 1
ATOM 2145 O O . PRO B 1 115 ? 11.648 -16.375 -10.195 1 94 115 PRO B O 1
ATOM 2148 N N . VAL B 1 116 ? 9.898 -15.078 -9.945 1 93.44 116 VAL B N 1
ATOM 2149 C CA . VAL B 1 116 ? 10.617 -13.898 -10.422 1 93.44 116 VAL B CA 1
ATOM 2150 C C . VAL B 1 116 ? 11.719 -13.531 -9.422 1 93.44 116 VAL B C 1
ATOM 2152 O O . VAL B 1 116 ? 12.859 -13.289 -9.812 1 93.44 116 VAL B O 1
ATOM 2155 N N . VAL B 1 117 ? 11.375 -13.539 -8.164 1 96.06 117 VAL B N 1
ATOM 2156 C CA . VAL B 1 117 ? 12.336 -13.195 -7.121 1 96.06 117 VAL B CA 1
ATOM 2157 C C . VAL B 1 117 ? 13.438 -14.25 -7.062 1 96.06 117 VAL B C 1
ATOM 2159 O O . VAL B 1 117 ? 14.617 -13.906 -6.922 1 96.06 117 VAL B O 1
ATOM 2162 N N . GLU B 1 118 ? 13.023 -15.469 -7.195 1 93.69 118 GLU B N 1
ATOM 2163 C CA . GLU B 1 118 ? 13.977 -16.578 -7.168 1 93.69 118 GLU B CA 1
ATOM 2164 C C . GLU B 1 118 ? 14.984 -16.453 -8.312 1 93.69 118 GLU B C 1
ATOM 2166 O O . GLU B 1 118 ? 16.172 -16.734 -8.133 1 93.69 118 GLU B O 1
ATOM 2171 N N . GLU B 1 119 ? 14.5 -16.078 -9.438 1 93.56 119 GLU B N 1
ATOM 2172 C CA . GLU B 1 119 ? 15.391 -15.875 -10.57 1 93.56 119 GLU B CA 1
ATOM 2173 C C . GLU B 1 119 ? 16.391 -14.75 -10.297 1 93.56 119 GLU B C 1
ATOM 2175 O O . GLU B 1 119 ? 17.562 -14.852 -10.648 1 93.56 119 GLU B O 1
ATOM 2180 N N . LEU B 1 120 ? 15.938 -13.688 -9.688 1 94.5 120 LEU B N 1
ATOM 2181 C CA . LEU B 1 120 ? 16.797 -12.547 -9.367 1 94.5 120 LEU B CA 1
ATOM 2182 C C . LEU B 1 120 ? 17.844 -12.922 -8.328 1 94.5 120 LEU B C 1
ATOM 2184 O O . LEU B 1 120 ? 19 -12.492 -8.422 1 94.5 120 LEU B O 1
ATOM 2188 N N . VAL B 1 121 ? 17.422 -13.695 -7.359 1 95.25 121 VAL B N 1
ATOM 2189 C CA . VAL B 1 121 ? 18.359 -14.164 -6.344 1 95.25 121 VAL B CA 1
ATOM 2190 C C . VAL B 1 121 ? 19.453 -15.008 -6.992 1 95.25 121 VAL B C 1
ATOM 2192 O O . VAL B 1 121 ? 20.641 -14.859 -6.676 1 95.25 121 VAL B O 1
ATOM 2195 N N . GLU B 1 122 ? 19.062 -15.867 -7.906 1 94.31 122 GLU B N 1
ATOM 2196 C CA . GLU B 1 122 ? 20.016 -16.703 -8.602 1 94.31 122 GLU B CA 1
ATOM 2197 C C . GLU B 1 122 ? 21.031 -15.875 -9.391 1 94.31 122 GLU B C 1
ATOM 2199 O O . GLU B 1 122 ? 22.219 -16.172 -9.406 1 94.31 122 GLU B O 1
ATOM 2204 N N . ALA B 1 123 ? 20.547 -14.852 -9.977 1 94.12 123 ALA B N 1
ATOM 2205 C CA . ALA B 1 123 ? 21.422 -13.953 -10.727 1 94.12 123 ALA B CA 1
ATOM 2206 C C . ALA B 1 123 ? 22.391 -13.227 -9.797 1 94.12 123 ALA B C 1
ATOM 2208 O O . ALA B 1 123 ? 23.562 -13.047 -10.133 1 94.12 123 ALA B O 1
ATOM 2209 N N . ALA B 1 124 ? 21.891 -12.82 -8.648 1 94.75 124 ALA B N 1
ATOM 2210 C CA . ALA B 1 124 ? 22.719 -12.102 -7.688 1 94.75 124 ALA B CA 1
ATOM 2211 C C . ALA B 1 124 ? 23.797 -13.008 -7.102 1 94.75 124 ALA B C 1
ATOM 2213 O O . ALA B 1 124 ? 24.891 -12.547 -6.754 1 94.75 124 ALA B O 1
ATOM 2214 N N . ARG B 1 125 ? 23.438 -14.297 -6.941 1 92.81 125 ARG B N 1
ATOM 2215 C CA . ARG B 1 125 ? 24.375 -15.266 -6.383 1 92.81 125 ARG B CA 1
ATOM 2216 C C . ARG B 1 125 ? 25.625 -15.375 -7.258 1 92.81 125 ARG B C 1
ATOM 2218 O O . ARG B 1 125 ? 26.703 -15.734 -6.773 1 92.81 125 ARG B O 1
ATOM 2225 N N . GLN B 1 126 ? 25.438 -15.109 -8.492 1 91.19 126 GLN B N 1
ATOM 2226 C CA . GLN B 1 126 ? 26.562 -15.156 -9.414 1 91.19 126 GLN B CA 1
ATOM 2227 C C . GLN B 1 126 ? 27.5 -13.969 -9.195 1 91.19 126 GLN B C 1
ATOM 2229 O O . GLN B 1 126 ? 28.688 -14.031 -9.547 1 91.19 126 GLN B O 1
ATOM 2234 N N . ARG B 1 127 ? 26.969 -12.977 -8.57 1 91.75 127 ARG B N 1
ATOM 2235 C CA . ARG B 1 127 ? 27.719 -11.742 -8.414 1 91.75 127 ARG B CA 1
ATOM 2236 C C . ARG B 1 127 ? 28.25 -11.594 -6.988 1 91.75 127 ARG B C 1
ATOM 2238 O O . ARG B 1 127 ? 29.188 -10.836 -6.738 1 91.75 127 ARG B O 1
ATOM 2245 N N . HIS B 1 128 ? 27.688 -12.375 -6.098 1 88.94 128 HIS B N 1
ATOM 2246 C CA . HIS B 1 128 ? 28.062 -12.281 -4.691 1 88.94 128 HIS B CA 1
ATOM 2247 C C . HIS B 1 128 ? 28.641 -13.602 -4.188 1 88.94 128 HIS B C 1
ATOM 2249 O O . HIS B 1 128 ? 28.203 -14.672 -4.605 1 88.94 128 HIS B O 1
ATOM 2255 N N . GLN B 1 129 ? 29.656 -13.477 -3.439 1 86.06 129 GLN B N 1
ATOM 2256 C CA . GLN B 1 129 ? 30.281 -14.672 -2.893 1 86.06 129 GLN B CA 1
ATOM 2257 C C . GLN B 1 129 ? 29.453 -15.242 -1.74 1 86.06 129 GLN B C 1
ATOM 2259 O O . GLN B 1 129 ? 29.359 -16.469 -1.583 1 86.06 129 GLN B O 1
ATOM 2264 N N . ASP B 1 130 ? 28.75 -14.375 -1.038 1 92.38 130 ASP B N 1
ATOM 2265 C CA . ASP B 1 130 ? 27.953 -14.719 0.141 1 92.38 130 ASP B CA 1
ATOM 2266 C C . ASP B 1 130 ? 26.469 -14.828 -0.205 1 92.38 130 ASP B C 1
ATOM 2268 O O . ASP B 1 130 ? 25.875 -13.867 -0.682 1 92.38 130 ASP B O 1
ATOM 2272 N N . ASP B 1 131 ? 26.016 -16.094 -0.02 1 92.88 131 ASP B N 1
ATOM 2273 C CA . ASP B 1 131 ? 24.609 -16.359 -0.352 1 92.88 131 ASP B CA 1
ATOM 2274 C C . ASP B 1 131 ? 23.672 -15.406 0.381 1 92.88 131 ASP B C 1
ATOM 2276 O O . ASP B 1 131 ? 22.719 -14.898 -0.203 1 92.88 131 ASP B O 1
ATOM 2280 N N . HIS B 1 132 ? 23.953 -15.211 1.626 1 93.62 132 HIS B N 1
ATOM 2281 C CA . HIS B 1 132 ? 23.125 -14.297 2.416 1 93.62 132 HIS B CA 1
ATOM 2282 C C . HIS B 1 132 ? 23.188 -12.883 1.856 1 93.62 132 HIS B C 1
ATOM 2284 O O . HIS B 1 132 ? 22.172 -12.188 1.801 1 93.62 132 HIS B O 1
ATOM 2290 N N . ALA B 1 133 ? 24.344 -12.477 1.405 1 94.69 133 ALA B N 1
ATOM 2291 C CA . ALA B 1 133 ? 24.516 -11.141 0.83 1 94.69 133 ALA B CA 1
ATOM 2292 C C . ALA B 1 133 ? 23.75 -11.008 -0.48 1 94.69 133 ALA B C 1
ATOM 2294 O O . ALA B 1 133 ? 23.156 -9.961 -0.757 1 94.69 133 ALA B O 1
ATOM 2295 N N . ALA B 1 134 ? 23.75 -12.031 -1.229 1 96.06 134 ALA B N 1
ATOM 2296 C CA . ALA B 1 134 ? 23.016 -12.031 -2.496 1 96.06 134 ALA B CA 1
ATOM 2297 C C . ALA B 1 134 ? 21.516 -11.883 -2.27 1 96.06 134 ALA B C 1
ATOM 2299 O O . ALA B 1 134 ? 20.859 -11.094 -2.943 1 96.06 134 ALA B O 1
ATOM 2300 N N . ARG B 1 135 ? 20.984 -12.656 -1.315 1 96.94 135 ARG B N 1
ATOM 2301 C CA . ARG B 1 135 ? 19.562 -12.609 -0.987 1 96.94 135 ARG B CA 1
ATOM 2302 C C . ARG B 1 135 ? 19.172 -11.25 -0.426 1 96.94 135 ARG B C 1
ATOM 2304 O O . ARG B 1 135 ? 18.156 -10.68 -0.817 1 96.94 135 ARG B O 1
ATOM 2311 N N . ALA B 1 136 ? 20.031 -10.734 0.459 1 96.69 136 ALA B N 1
ATOM 2312 C CA . ALA B 1 136 ? 19.766 -9.438 1.078 1 96.69 136 ALA B CA 1
ATOM 2313 C C . ALA B 1 136 ? 19.797 -8.32 0.044 1 96.69 136 ALA B C 1
ATOM 2315 O O . ALA B 1 136 ? 18.969 -7.41 0.07 1 96.69 136 ALA B O 1
ATOM 2316 N N . ALA B 1 137 ? 20.781 -8.406 -0.869 1 96.38 137 ALA B N 1
ATOM 2317 C CA . ALA B 1 137 ? 20.906 -7.398 -1.916 1 96.38 137 ALA B CA 1
ATOM 2318 C C . ALA B 1 137 ? 19.688 -7.414 -2.84 1 96.38 137 ALA B C 1
ATOM 2320 O O . ALA B 1 137 ? 19.203 -6.355 -3.252 1 96.38 137 ALA B O 1
ATOM 2321 N N . THR B 1 138 ? 19.25 -8.625 -3.184 1 97.81 138 THR B N 1
ATOM 2322 C CA . THR B 1 138 ? 18.062 -8.758 -4.023 1 97.81 138 THR B CA 1
ATOM 2323 C C . THR B 1 138 ? 16.844 -8.188 -3.326 1 97.81 138 THR B C 1
ATOM 2325 O O . THR B 1 138 ? 16.078 -7.418 -3.924 1 97.81 138 THR B O 1
ATOM 2328 N N . ALA B 1 139 ? 16.688 -8.477 -2.033 1 98.12 139 ALA B N 1
ATOM 2329 C CA . ALA B 1 139 ? 15.562 -7.973 -1.252 1 98.12 139 ALA B CA 1
ATOM 2330 C C . ALA B 1 139 ? 15.586 -6.449 -1.174 1 98.12 139 ALA B C 1
ATOM 2332 O O . ALA B 1 139 ? 14.562 -5.797 -1.365 1 98.12 139 ALA B O 1
ATOM 2333 N N . ASP B 1 140 ? 16.766 -5.918 -0.958 1 98.19 140 ASP B N 1
ATOM 2334 C CA . ASP B 1 140 ? 16.922 -4.469 -0.861 1 98.19 140 ASP B CA 1
ATOM 2335 C C . ASP B 1 140 ? 16.594 -3.793 -2.189 1 98.19 140 ASP B C 1
ATOM 2337 O O . ASP B 1 140 ? 15.938 -2.744 -2.213 1 98.19 140 ASP B O 1
ATOM 2341 N N . ALA B 1 141 ? 17.031 -4.4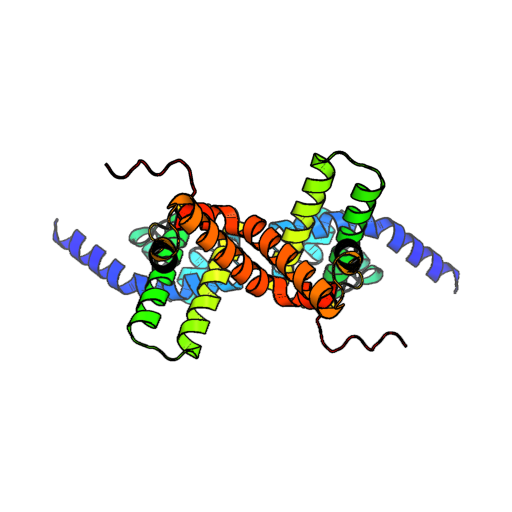3 -3.25 1 98.12 141 ALA B N 1
ATOM 2342 C CA . ALA B 1 141 ? 16.766 -3.865 -4.57 1 98.12 141 ALA B CA 1
ATOM 2343 C C . ALA B 1 141 ? 15.273 -3.863 -4.879 1 98.12 141 ALA B C 1
ATOM 2345 O O . ALA B 1 141 ? 14.734 -2.867 -5.367 1 98.12 141 ALA B O 1
ATOM 2346 N N . ILE B 1 142 ? 14.633 -4.953 -4.57 1 98.31 142 ILE B N 1
ATOM 2347 C CA . ILE B 1 142 ? 13.195 -5.051 -4.824 1 98.31 142 ILE B CA 1
ATOM 2348 C C . ILE B 1 142 ? 12.445 -4.105 -3.891 1 98.31 142 ILE B C 1
ATOM 2350 O O . ILE B 1 142 ? 11.5 -3.426 -4.312 1 98.31 142 ILE B O 1
ATOM 2354 N N . ALA B 1 143 ? 12.891 -4.004 -2.604 1 98.69 143 ALA B N 1
ATOM 2355 C CA . ALA B 1 143 ? 12.273 -3.08 -1.656 1 98.69 143 ALA B CA 1
ATOM 2356 C C . ALA B 1 143 ? 12.352 -1.642 -2.16 1 98.69 143 ALA B C 1
ATOM 2358 O O . ALA B 1 143 ? 11.375 -0.895 -2.08 1 98.69 143 ALA B O 1
ATOM 2359 N N . LEU B 1 144 ? 13.484 -1.298 -2.65 1 98.62 144 LEU B N 1
ATOM 2360 C CA . LEU B 1 144 ? 13.688 0.049 -3.176 1 98.62 144 LEU B CA 1
ATOM 2361 C C . LEU B 1 144 ? 12.781 0.3 -4.379 1 98.62 144 LEU B C 1
ATOM 2363 O O . LEU B 1 144 ? 12.117 1.334 -4.457 1 98.62 144 LEU B O 1
ATOM 2367 N N . GLN B 1 145 ? 12.727 -0.646 -5.285 1 98.25 145 GLN B N 1
ATOM 2368 C CA . GLN B 1 145 ? 11.922 -0.498 -6.492 1 98.25 145 GLN B CA 1
ATOM 2369 C C . GLN B 1 145 ? 10.43 -0.423 -6.156 1 98.25 145 GLN B C 1
ATOM 2371 O O . GLN B 1 145 ? 9.711 0.428 -6.68 1 98.25 145 GLN B O 1
ATOM 2376 N N . LEU B 1 146 ? 10.008 -1.292 -5.254 1 98.44 146 LEU B N 1
ATOM 2377 C CA . LEU B 1 146 ? 8.609 -1.284 -4.852 1 98.44 146 LEU B CA 1
ATOM 2378 C C . LEU B 1 146 ? 8.281 -0.026 -4.055 1 98.44 146 LEU B C 1
ATOM 2380 O O . LEU B 1 146 ? 7.18 0.52 -4.176 1 98.44 146 LEU B O 1
ATOM 2384 N N . GLY B 1 147 ? 9.234 0.42 -3.17 1 98.69 147 GLY B N 1
ATOM 2385 C CA . GLY B 1 147 ? 9.07 1.695 -2.492 1 98.69 147 GLY B CA 1
ATOM 2386 C C . GLY B 1 147 ? 8.836 2.852 -3.443 1 98.69 147 GLY B C 1
ATOM 2387 O O . GLY B 1 147 ? 7.934 3.666 -3.229 1 98.69 147 GLY B O 1
ATOM 2388 N N . TRP B 1 148 ? 9.57 2.896 -4.539 1 98.06 148 TRP B N 1
ATOM 2389 C CA . TRP B 1 148 ? 9.422 3.965 -5.523 1 98.06 148 TRP B CA 1
ATOM 2390 C C . TRP B 1 148 ? 8.133 3.793 -6.32 1 98.06 148 TRP B C 1
ATOM 2392 O O . TRP B 1 148 ? 7.488 4.777 -6.684 1 98.06 148 TRP B O 1
ATOM 2402 N N . ARG B 1 149 ? 7.824 2.57 -6.645 1 97.62 149 ARG B N 1
ATOM 2403 C CA . ARG B 1 149 ? 6.602 2.346 -7.406 1 97.62 149 ARG B CA 1
ATOM 2404 C C . ARG B 1 149 ? 5.379 2.854 -6.645 1 97.62 149 ARG B C 1
ATOM 2406 O O . ARG B 1 149 ? 4.508 3.504 -7.227 1 97.62 149 ARG B O 1
ATOM 2413 N N . LEU B 1 150 ? 5.375 2.531 -5.348 1 98.31 150 LEU B N 1
ATOM 2414 C CA . LEU B 1 150 ? 4.195 2.893 -4.562 1 98.31 150 LEU B CA 1
ATOM 2415 C C . LEU B 1 150 ? 4.301 4.328 -4.062 1 98.31 150 LEU B C 1
ATOM 2417 O O . LEU B 1 150 ? 3.367 5.117 -4.23 1 98.31 150 LEU B O 1
ATOM 2421 N N . PHE B 1 151 ? 5.418 4.758 -3.535 1 98 151 PHE B N 1
ATOM 2422 C CA . PHE B 1 151 ? 5.512 6.016 -2.801 1 98 151 PHE B CA 1
ATOM 2423 C C . PHE B 1 151 ? 6.164 7.094 -3.656 1 98 151 PHE B C 1
ATOM 2425 O O . PHE B 1 151 ? 6.449 8.195 -3.17 1 98 151 PHE B O 1
ATOM 2432 N N . GLY B 1 152 ? 6.422 6.828 -4.898 1 96.88 152 GLY B N 1
ATOM 2433 C CA . GLY B 1 152 ? 7.133 7.734 -5.789 1 96.88 152 GLY B CA 1
ATOM 2434 C C . GLY B 1 152 ? 6.551 9.133 -5.797 1 96.88 152 GLY B C 1
ATOM 2435 O O . GLY B 1 152 ? 7.273 10.109 -5.59 1 96.88 152 GLY B O 1
ATOM 2436 N N . PRO B 1 153 ? 5.293 9.266 -5.992 1 94.75 153 PRO B N 1
ATOM 2437 C CA . PRO B 1 153 ? 4.684 10.602 -6.027 1 94.75 153 PRO B CA 1
ATOM 2438 C C . PRO B 1 153 ? 4.859 11.367 -4.719 1 94.75 153 PRO B C 1
ATOM 2440 O O . PRO B 1 153 ? 5.141 12.562 -4.73 1 94.75 153 PRO B O 1
ATOM 2443 N N . PHE B 1 154 ? 4.703 10.672 -3.639 1 96.94 154 PHE B N 1
ATOM 2444 C CA . PHE B 1 154 ? 4.938 11.25 -2.324 1 96.94 154 PHE B CA 1
ATOM 2445 C C . PHE B 1 154 ? 6.398 11.648 -2.158 1 96.94 154 PHE B C 1
ATOM 2447 O O . PHE B 1 154 ? 6.699 12.758 -1.712 1 96.94 154 PHE B O 1
ATOM 2454 N N . LEU B 1 155 ? 7.293 10.781 -2.539 1 97.56 155 LEU B N 1
ATOM 2455 C CA . LEU B 1 155 ? 8.727 11 -2.338 1 97.56 155 LEU B CA 1
ATOM 2456 C C . LEU B 1 155 ? 9.219 12.172 -3.184 1 97.56 155 LEU B C 1
ATOM 2458 O O . LEU B 1 155 ? 9.984 13.008 -2.701 1 97.56 155 LEU B O 1
ATOM 2462 N N . ARG B 1 156 ? 8.766 12.242 -4.422 1 96.75 156 ARG B N 1
ATOM 2463 C CA . ARG B 1 156 ? 9.188 13.328 -5.297 1 96.75 156 ARG B CA 1
ATOM 2464 C C . ARG B 1 156 ? 8.688 14.672 -4.773 1 96.75 156 ARG B C 1
ATOM 2466 O O . ARG B 1 156 ? 9.43 15.656 -4.773 1 96.75 156 ARG B O 1
ATOM 2473 N N . ALA B 1 157 ? 7.508 14.734 -4.293 1 95.75 157 ALA B N 1
ATOM 2474 C CA . ALA B 1 157 ? 6.941 15.969 -3.752 1 95.75 157 ALA B CA 1
ATOM 2475 C C . ALA B 1 157 ? 7.629 16.359 -2.447 1 95.75 157 ALA B C 1
ATOM 2477 O O . ALA B 1 157 ? 8.023 17.516 -2.268 1 95.75 157 ALA B O 1
ATOM 2478 N N . ALA B 1 158 ? 7.781 15.359 -1.606 1 96.44 158 ALA B N 1
ATOM 2479 C CA . ALA B 1 158 ? 8.297 15.617 -0.263 1 96.44 158 ALA B CA 1
ATOM 2480 C C . ALA B 1 158 ? 9.758 16.047 -0.306 1 96.44 158 ALA B C 1
ATOM 2482 O O . ALA B 1 158 ? 10.203 16.828 0.527 1 96.44 158 ALA B O 1
ATOM 2483 N N . THR B 1 159 ? 10.508 15.484 -1.253 1 96.38 159 THR B N 1
ATOM 2484 C CA . THR B 1 159 ? 11.93 15.789 -1.313 1 96.38 159 THR B CA 1
ATOM 2485 C C . THR B 1 159 ? 12.203 16.938 -2.287 1 96.38 159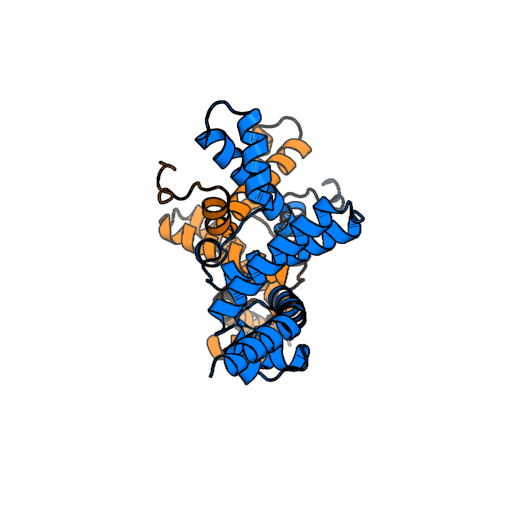 THR B C 1
ATOM 2487 O O . THR B 1 159 ? 13.328 17.422 -2.393 1 96.38 159 THR B O 1
ATOM 2490 N N . GLY B 1 160 ? 11.141 17.359 -3.039 1 92.94 160 GLY B N 1
ATOM 2491 C CA . GLY B 1 160 ? 11.297 18.438 -4.004 1 92.94 160 GLY B CA 1
ATOM 2492 C C . GLY B 1 160 ? 11.93 17.984 -5.305 1 92.94 160 GLY B C 1
ATOM 2493 O O . GLY B 1 160 ? 12.578 18.781 -5.992 1 92.94 160 GLY B O 1
ATOM 2494 N N . LEU B 1 161 ? 11.875 16.703 -5.562 1 92.5 161 LEU B N 1
ATOM 2495 C CA . LEU B 1 161 ? 12.43 16.188 -6.805 1 92.5 161 LEU B CA 1
ATOM 2496 C C . LEU B 1 161 ? 11.477 16.422 -7.973 1 92.5 161 LEU B C 1
ATOM 2498 O O . LEU B 1 161 ? 11.852 16.234 -9.133 1 92.5 161 LEU B O 1
ATOM 2502 N N . ASP B 1 162 ? 10.203 16.859 -7.621 1 83.25 162 ASP B N 1
ATOM 2503 C CA . ASP B 1 162 ? 9.289 17.172 -8.703 1 83.25 162 ASP B CA 1
ATOM 2504 C C . ASP B 1 162 ? 9.703 18.469 -9.414 1 83.25 162 ASP B C 1
ATOM 2506 O O . ASP B 1 162 ? 10.359 19.328 -8.82 1 83.25 162 ASP B O 1
ATOM 2510 N N . ASP B 1 163 ? 10.148 18.578 -10.703 1 61.94 163 ASP B N 1
ATOM 2511 C CA . ASP B 1 163 ? 10.578 19.719 -11.492 1 61.94 163 ASP B CA 1
ATOM 2512 C C . ASP B 1 163 ? 9.852 21 -11.062 1 61.94 163 ASP B C 1
ATOM 2514 O O . ASP B 1 163 ? 10.234 22.094 -11.445 1 61.94 163 ASP B O 1
ATOM 2518 N N . ASN B 1 164 ? 8.648 20.922 -10.531 1 51.28 164 ASN B N 1
ATOM 2519 C CA . ASN B 1 164 ? 7.859 22.141 -10.57 1 51.28 164 ASN B CA 1
ATOM 2520 C C . ASN B 1 164 ? 8.219 23.078 -9.422 1 51.28 164 ASN B C 1
ATOM 2522 O O . ASN B 1 164 ? 7.441 23.969 -9.086 1 51.28 164 ASN B O 1
ATOM 2526 N N . HIS B 1 165 ? 9.133 22.75 -8.508 1 48.34 165 HIS B N 1
ATOM 2527 C CA . HIS B 1 165 ? 9.352 23.781 -7.512 1 48.34 165 HIS B CA 1
ATOM 2528 C C . HIS B 1 165 ? 10.164 24.938 -8.094 1 48.34 165 HIS B C 1
ATOM 2530 O O . HIS B 1 165 ? 11.258 24.719 -8.625 1 48.34 165 HIS B O 1
ATOM 2536 N N . PRO B 1 166 ? 9.609 26.016 -8.32 1 43 166 PRO B N 1
ATOM 2537 C CA . PRO B 1 166 ? 10.367 27.188 -8.766 1 43 166 PRO B CA 1
ATOM 2538 C C . PRO B 1 166 ? 11.594 27.469 -7.902 1 43 166 PRO B C 1
ATOM 2540 O O . PRO B 1 166 ? 11.609 27.125 -6.719 1 43 166 PRO B O 1
ATOM 2543 N N . PRO B 1 167 ? 12.836 27.516 -8.484 1 38.75 167 PRO B N 1
ATOM 2544 C CA . PRO B 1 167 ? 14 27.984 -7.723 1 38.75 167 PRO B CA 1
ATOM 2545 C C . PRO B 1 167 ? 13.656 29.062 -6.711 1 38.75 167 PRO B C 1
ATOM 2547 O O . PRO B 1 167 ? 12.719 29.844 -6.926 1 38.75 167 PRO B O 1
ATOM 2550 N N . ALA B 1 168 ? 13.586 28.672 -5.426 1 37.66 168 ALA B N 1
ATOM 2551 C CA . ALA B 1 168 ? 13.508 29.844 -4.555 1 37.66 168 ALA B CA 1
ATOM 2552 C C . ALA B 1 168 ? 14.25 31.031 -5.16 1 37.66 168 ALA B C 1
ATOM 2554 O O . ALA B 1 168 ? 15.375 30.875 -5.648 1 37.66 168 ALA B O 1
ATOM 2555 N N . ASP B 1 169 ? 13.484 31.969 -5.637 1 33.22 169 ASP B N 1
ATOM 2556 C CA . ASP B 1 169 ? 14.234 33.188 -5.883 1 33.22 169 ASP B CA 1
ATOM 2557 C C . ASP B 1 169 ? 15.172 33.5 -4.715 1 33.22 169 ASP B C 1
ATOM 2559 O O . ASP B 1 169 ? 14.773 33.406 -3.551 1 33.22 169 ASP B O 1
#

InterPro domains:
  IPR001647 DNA-binding HTH domain, TetR-type [PF00440] (20-65)
  IPR001647 DNA-binding HTH domain, TetR-type [PR00455] (19-32)
  IPR001647 DNA-binding HTH domain, TetR-type [PR00455] (40-63)
  IPR001647 DNA-binding HTH domain, TetR-type [PS50977] (13-73)
  IPR009057 Homedomain-like superfamily [SSF46689] (11-76)
  IPR050109 HTH-type, TetR-like transcriptional regulator [PTHR30055] (1-160)

Nearest PDB structures (foldseek):
  8ke8-assembly1_A  TM=6.805E-01  e=1.994E-03  Pseudomonas aeruginosa PAO1
  2nx4-assembly2_D  TM=6.734E-01  e=3.436E-03  Rhodococcus jostii RHA1
  5wm9-assembly1_A  TM=6.785E-01  e=3.985E-03  Mycobacterium tuberculosis H37Rv
  2fbq-assembly1_A-2  TM=5.429E-01  e=1.719E-03  Pseudomonas aeruginosa
  8fw3-assembly2_A  TM=4.177E-01  e=9.033E-04  Neisseria gonorrhoeae